Protein 7NKT (pdb70)

Foldseek 3Di:
DAAAWPVCCQPVPLDAAALLQKDKDKTFQHAYPLCVVVVDPFFPFKDFDPDDSVCQLVDFFQIKIKIKHKDFLLCLVQPDEPHDDQNCFRGAPAHNRFGWIKTKGFCLVRQADAVFRFPHKGFQDDPTGDDHPDRDPDQAFAQQDDDDCPRPADVSTHRRMGGLGRHSPDDSRSTMMMIIIMGGHHDPDDRSYHRD/DKAWAKDWADEEAAQDKIKIKIAIPDQLLQKKKWKWWADVPDDIGTAKIAFSLQPAMDGDPVCVVQWDWGDDRPRRMIMIIGGRDDQVRFTWMKMFIARDPRRDIDTPVVRTDYIYPTGGHGHDD

Solvent-accessible surface area: 15303 Å² total; per-residue (Å²): 129,134,103,144,2,49,15,44,113,10,16,122,34,129,218,13,26,16,0,35,22,10,75,56,79,159,4,61,94,4,31,0,50,1,46,99,14,5,64,21,64,64,15,4,16,2,34,21,56,77,33,17,8,88,121,1,39,119,54,49,11,14,29,0,52,0,0,10,0,0,0,50,7,45,11,14,101,29,3,16,30,54,64,112,25,90,0,2,31,43,1,2,42,3,33,114,132,12,54,0,0,1,0,0,35,56,5,18,145,123,4,14,127,143,56,13,14,125,99,8,45,37,5,43,54,42,191,62,85,7,136,61,55,56,118,24,91,47,68,138,36,52,84,49,28,111,92,90,13,135,62,102,108,44,178,38,9,72,89,3,14,84,34,9,34,2,67,49,128,36,52,49,13,128,17,0,4,7,0,0,0,0,3,8,48,129,111,201,52,110,43,30,0,39,10,117,176,20,128,6,77,8,66,37,28,30,83,36,132,71,61,22,58,22,115,0,27,0,87,6,85,29,72,2,64,83,15,2,0,0,0,4,17,61,10,131,91,127,159,125,70,10,0,0,0,5,0,6,18,25,98,100,57,60,52,16,123,54,0,128,87,21,3,77,8,42,32,52,92,78,139,26,16,0,31,0,46,0,62,52,2,89,72,83,0,49,7,73,0,53,0,0,0,0,25,2,2,68,52,29,30,9,66,40,23,40,20,4,38,63,88,7,114,12,5,77,3,63,7,50,136

Sequence (321 aa):
ITNLCPFGEVFNATRFASVYAWNRKRISNCVADYSVLYNSASFSTFKCYGVSPTKLNDLCFTNVYADSFVIRGDEVRQIAPGQTGKIADYNYKLPDDFTGCVIAWNSNNLDSKVGGNYNNYLYRLFRKSNLKPFERRDISTEIYQAGSTPCNGVEGFNCYFPLQSYGFQPTNGVGYQPYRVVVLSFELLHAPATVCGPQVQLVESGGGSVQPGGSLRLSCLGSGSLDYYAIGWFRQAPGKEREGVSCIASSGDRTIYADSVKGRFTISRDYGKNTVYLQMNSLKPEDTAMYYCAALQGSYYYTGFVANEYDYWGQGAPVTVSS

Structure (mmCIF, N/CA/C/O backbone):
data_7NKT
#
_entry.id   7NKT
#
_cell.length_a   128.093
_cell.length_b   128.093
_cell.length_c   77.676
_cell.angle_alpha   90.000
_cell.angle_beta   90.000
_cell.angle_gamma   90.000
#
_symmetry.space_group_name_H-M   'I 41'
#
loop_
_entity.id
_entity.type
_entity.pdbx_description
1 polymer 'Spike protein S1'
2 polymer 'neutralizing nanobody NM1226'
3 non-polymer 2-acetamido-2-deoxy-beta-D-glucopyranose
4 non-polymer 'PHOSPHATE ION'
5 non-polymer DI(HYDROXYETHYL)ETHER
6 water water
#
loop_
_atom_site.group_PDB
_atom_site.id
_atom_site.type_symbol
_atom_site.label_atom_id
_atom_site.label_alt_id
_atom_site.label_comp_id
_atom_site.label_asym_id
_atom_site.label_entity_id
_atom_site.label_seq_id
_atom_site.pdbx_PDB_ins_code
_atom_site.Cartn_x
_atom_site.Cartn_y
_atom_site.Cartn_z
_atom_site.occupancy
_atom_site.B_iso_or_equiv
_atom_site.auth_seq_id
_atom_site.auth_comp_id
_atom_site.auth_asym_id
_atom_site.auth_atom_id
_atom_site.pdbx_PDB_model_num
ATOM 1 N N . ILE A 1 14 ? 26.031 -10.105 45.767 1.000 153.733 332 ILE AAA N 1
ATOM 2 C CA . ILE A 1 14 ? 26.038 -10.016 44.272 1.000 146.661 332 ILE AAA CA 1
ATOM 3 C C . ILE A 1 14 ? 25.128 -8.848 43.844 1.000 138.805 332 ILE AAA C 1
ATOM 4 O O . ILE A 1 14 ? 23.901 -8.939 44.069 1.000 123.387 332 ILE AAA O 1
ATOM 9 N N . THR A 1 15 ? 25.717 -7.773 43.296 1.000 136.320 333 THR AAA N 1
ATOM 10 C CA . THR A 1 15 ? 25.009 -6.570 42.759 1.000 136.883 333 THR AAA CA 1
ATOM 11 C C . THR A 1 15 ? 25.346 -6.394 41.262 1.000 129.598 333 THR AAA C 1
ATOM 12 O O . THR A 1 15 ? 25.128 -5.274 40.717 1.000 109.246 333 THR AAA O 1
ATOM 16 N N . ASN A 1 16 ? 25.838 -7.463 40.618 1.000 119.431 334 ASN AAA N 1
ATOM 17 C CA . ASN A 1 16 ? 26.105 -7.543 39.154 1.000 120.944 334 ASN AAA CA 1
ATOM 18 C C . ASN A 1 16 ? 24.781 -7.776 38.405 1.000 112.149 334 ASN AAA C 1
ATOM 19 O O . ASN A 1 16 ? 24.261 -8.916 38.485 1.000 98.816 334 ASN AAA O 1
ATOM 24 N N . LEU A 1 17 ? 24.266 -6.753 37.702 1.000 106.063 335 LEU AAA N 1
ATOM 25 C CA . LEU A 1 17 ? 23.001 -6.820 36.907 1.000 107.827 335 LEU AAA CA 1
ATOM 26 C C . LEU A 1 17 ? 23.228 -7.599 35.596 1.000 101.342 335 LEU AAA C 1
ATOM 27 O O . LEU A 1 17 ? 23.955 -7.079 34.714 1.000 107.717 335 LEU AAA O 1
ATOM 32 N N . CYS A 1 18 ? 22.603 -8.781 35.460 1.000 118.006 336 CYS AAA N 1
ATOM 33 C CA . CYS A 1 18 ? 22.847 -9.775 34.369 1.000 109.954 336 CYS AAA CA 1
ATOM 34 C C . CYS A 1 18 ? 22.908 -9.076 33.013 1.000 92.831 336 CYS AAA C 1
ATOM 37 N N . PRO A 1 19 ? 23.966 -9.408 32.239 1.000 95.874 337 PRO AAA N 1
ATOM 38 C CA . PRO A 1 19 ? 24.248 -8.768 30.952 1.000 92.465 337 PRO AAA CA 1
ATOM 39 C C . PRO A 1 19 ? 23.382 -9.395 29.851 1.000 83.541 337 PRO AAA C 1
ATOM 40 O O . PRO A 1 19 ? 23.904 -10.052 28.945 1.000 80.386 337 PRO AAA O 1
ATOM 44 N N . PHE A 1 20 ? 22.068 -9.217 29.985 1.000 79.587 338 PHE AAA N 1
ATOM 45 C CA . PHE A 1 20 ? 21.055 -9.684 29.011 1.000 73.762 338 PHE AAA CA 1
ATOM 46 C C . PHE A 1 20 ? 21.090 -8.761 27.796 1.000 68.905 338 PHE AAA C 1
ATOM 47 O O . PHE A 1 20 ? 20.722 -9.236 26.724 1.000 63.910 338 PHE AAA O 1
ATOM 55 N N . GLY A 1 21 ? 21.518 -7.507 27.971 1.000 70.410 339 GLY AAA N 1
ATOM 56 C CA . GLY A 1 21 ? 21.760 -6.555 26.870 1.000 71.085 339 GLY AAA CA 1
ATOM 57 C C . GLY A 1 21 ? 22.681 -7.160 25.829 1.000 68.725 339 GLY AAA C 1
ATOM 58 O O . GLY A 1 21 ? 22.359 -7.079 24.625 1.000 65.727 339 GLY AAA O 1
ATOM 59 N N . GLU A 1 22 ? 23.764 -7.793 26.283 1.000 69.676 340 GLU AAA N 1
ATOM 60 C CA . GLU A 1 22 ? 24.810 -8.401 25.416 1.000 70.288 340 GLU AAA CA 1
ATOM 61 C C . GLU A 1 22 ? 24.196 -9.515 24.585 1.000 59.571 340 GLU AAA C 1
ATOM 62 O O . GLU A 1 22 ? 24.603 -9.682 23.441 1.000 62.046 340 GLU AAA O 1
ATOM 68 N N . VAL A 1 23 ? 23.272 -10.268 25.162 1.000 56.285 341 VAL AAA N 1
ATOM 69 C CA . VAL A 1 23 ? 22.649 -11.417 24.452 1.000 55.473 341 VAL AAA CA 1
ATOM 70 C C . VAL A 1 23 ? 21.620 -10.863 23.466 1.000 52.670 341 VAL AAA C 1
ATOM 71 O O . VAL A 1 23 ? 21.754 -11.159 22.265 1.000 50.295 341 VAL AAA O 1
ATOM 75 N N . PHE A 1 24 ? 20.673 -10.058 23.951 1.000 52.163 342 PHE AAA N 1
ATOM 76 C CA . PHE A 1 24 ? 19.478 -9.608 23.185 1.000 55.564 342 PHE AAA CA 1
ATOM 77 C C . PHE A 1 24 ? 19.823 -8.545 22.126 1.000 53.102 342 PHE AAA C 1
ATOM 78 O O . PHE A 1 24 ? 19.164 -8.533 21.098 1.000 52.959 342 PHE AAA O 1
ATOM 86 N N . ASN A 1 25 ? 20.803 -7.686 22.380 1.000 59.416 343 ASN AAA N 1
ATOM 87 C CA . ASN A 1 25 ? 21.125 -6.492 21.549 1.000 62.971 343 ASN AAA CA 1
ATOM 88 C C . ASN A 1 25 ? 22.506 -6.655 20.907 1.000 59.611 343 ASN AAA C 1
ATOM 89 O O . ASN A 1 25 ? 23.076 -5.650 20.485 1.000 64.418 343 ASN AAA O 1
ATOM 94 N N . ALA A 1 26 ? 23.033 -7.878 20.836 1.000 56.613 344 ALA AAA N 1
ATOM 95 C CA . ALA A 1 26 ? 24.247 -8.191 20.054 1.000 55.244 344 ALA AAA CA 1
ATOM 96 C C . ALA A 1 26 ? 23.995 -7.733 18.614 1.000 54.799 344 ALA AAA C 1
ATOM 97 O O . ALA A 1 26 ? 22.913 -7.996 18.089 1.000 55.597 344 ALA AAA O 1
ATOM 99 N N . THR A 1 27 ? 24.933 -7.009 18.020 1.000 62.711 345 THR AAA N 1
ATOM 100 C CA . THR A 1 27 ? 24.848 -6.516 16.621 1.000 66.212 345 THR AAA CA 1
ATOM 101 C C . THR A 1 27 ? 24.826 -7.737 15.699 1.000 61.764 345 THR AAA C 1
ATOM 102 O O . THR A 1 27 ? 23.954 -7.768 14.828 1.000 59.930 345 THR AAA O 1
ATOM 106 N N . ARG A 1 28 ? 25.681 -8.733 15.981 1.000 64.704 346 ARG AAA N 1
ATOM 107 C CA . ARG A 1 28 ? 25.812 -10.031 15.246 1.000 62.182 346 ARG AAA CA 1
ATOM 108 C C . ARG A 1 28 ? 25.138 -11.163 16.022 1.000 55.265 346 ARG AAA C 1
ATOM 109 O O . ARG A 1 28 ? 25.421 -11.318 17.226 1.000 56.899 346 ARG AAA O 1
ATOM 117 N N . PHE A 1 29 ? 24.317 -11.955 15.338 1.000 49.715 347 PHE AAA N 1
ATOM 118 C CA . PHE A 1 29 ? 23.777 -13.248 15.829 1.000 46.939 347 PHE AAA CA 1
ATOM 119 C C . PHE A 1 29 ? 24.406 -14.390 15.033 1.000 43.769 347 PHE AAA C 1
ATOM 120 O O . PHE A 1 29 ? 24.778 -14.210 13.862 1.000 40.416 347 P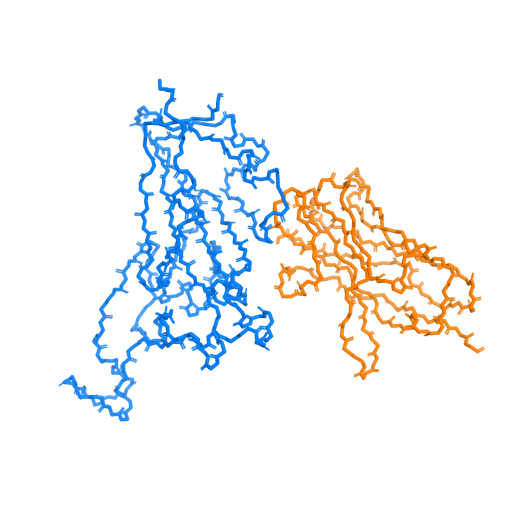HE AAA O 1
ATOM 128 N N . ALA A 1 30 ? 24.516 -15.534 15.693 1.000 42.723 348 ALA AAA N 1
ATOM 129 C CA . ALA A 1 30 ? 25.057 -16.792 15.154 1.000 44.207 348 ALA AAA CA 1
ATOM 130 C C . ALA A 1 30 ? 24.088 -17.410 14.130 1.000 47.287 348 ALA AAA C 1
ATOM 131 O O . ALA A 1 30 ? 22.869 -17.166 14.181 1.000 45.117 348 ALA AAA O 1
ATOM 133 N N . SER A 1 31 ? 24.631 -18.191 13.202 1.000 45.829 349 SER AAA N 1
ATOM 134 C CA . SER A 1 31 ? 23.855 -19.173 12.415 1.000 41.635 349 SER AAA CA 1
ATOM 135 C C . SER A 1 31 ? 23.364 -20.247 13.389 1.000 42.034 349 SER AAA C 1
ATOM 136 O O . SER A 1 31 ? 24.105 -20.593 14.355 1.000 40.951 349 SER AAA O 1
ATOM 139 N N . VAL A 1 32 ? 22.187 -20.782 13.112 1.000 38.863 350 VAL AAA N 1
ATOM 140 C CA . VAL A 1 32 ? 21.510 -21.773 13.982 1.000 41.461 350 VAL AAA CA 1
ATOM 141 C C . VAL A 1 32 ? 22.364 -23.037 14.082 1.000 42.482 350 VAL AAA C 1
ATOM 142 O O . VAL A 1 32 ? 22.464 -23.546 15.196 1.000 42.290 350 VAL AAA O 1
ATOM 146 N N . TYR A 1 33 ? 22.982 -23.507 12.994 1.000 40.574 351 TYR AAA N 1
ATOM 147 C CA . TYR A 1 33 ? 23.839 -24.726 13.024 1.000 41.390 351 TYR AAA CA 1
ATOM 148 C C . TYR A 1 33 ? 24.997 -24.492 14.002 1.000 42.458 351 TYR AAA C 1
ATOM 149 O O . TYR A 1 33 ? 25.533 -25.484 14.596 1.000 40.717 351 TYR AAA O 1
ATOM 158 N N . ALA A 1 34 ? 25.400 -23.226 14.150 1.000 39.600 352 ALA AAA N 1
ATOM 159 C CA . ALA A 1 34 ? 26.600 -22.833 14.927 1.000 44.309 352 ALA AAA CA 1
ATOM 160 C C . ALA A 1 34 ? 26.130 -22.026 16.131 1.000 41.680 352 ALA AAA C 1
ATOM 161 O O . ALA A 1 34 ? 26.779 -21.020 16.490 1.000 47.696 352 ALA AAA O 1
ATOM 163 N N . TRP A 1 35 ? 25.013 -22.446 16.713 1.000 41.401 353 TRP AAA N 1
ATOM 164 C CA . TRP A 1 35 ? 24.296 -21.637 17.729 1.000 43.950 353 TRP AAA CA 1
ATOM 165 C C . TRP A 1 35 ? 25.290 -21.238 18.826 1.000 44.754 353 TRP AAA C 1
ATOM 166 O O . TRP A 1 35 ? 26.192 -22.037 19.147 1.000 40.794 353 TRP AAA O 1
ATOM 177 N N . ASN A 1 36 ? 25.119 -20.034 19.363 1.000 45.501 354 ASN AAA N 1
ATOM 178 C CA . ASN A 1 36 ? 26.006 -19.433 20.384 1.000 47.291 354 ASN AAA CA 1
ATOM 179 C C . ASN A 1 36 ? 25.445 -19.753 21.776 1.000 47.543 354 ASN AAA C 1
ATOM 180 O O . ASN A 1 36 ? 24.227 -19.590 21.980 1.000 47.175 354 ASN AAA O 1
ATOM 185 N N . ARG A 1 37 ? 26.298 -20.182 22.710 1.000 52.960 355 ARG AAA N 1
ATOM 186 C CA . ARG A 1 37 ? 25.915 -20.348 24.136 1.000 47.433 355 ARG AAA CA 1
ATOM 187 C C . ARG A 1 37 ? 26.720 -19.376 24.987 1.000 51.871 355 ARG AAA C 1
ATOM 188 O O . ARG A 1 37 ? 27.955 -19.433 24.942 1.000 52.326 355 ARG AAA O 1
ATOM 196 N N . LYS A 1 38 ? 26.013 -18.583 25.791 1.000 52.752 356 LYS AAA N 1
ATOM 197 C CA . LYS A 1 38 ? 26.572 -17.649 26.784 1.000 56.850 356 LYS AAA CA 1
ATOM 198 C C . LYS A 1 38 ? 26.192 -18.186 28.172 1.000 65.905 356 LYS AAA C 1
ATOM 199 O O . LYS A 1 38 ? 24.978 -18.373 28.439 1.000 64.077 356 LYS AAA O 1
ATOM 205 N N . ARG A 1 39 ? 27.189 -18.470 29.008 1.000 69.629 357 ARG AAA N 1
ATOM 206 C CA . ARG A 1 39 ? 26.980 -18.908 30.407 1.000 76.363 357 ARG AAA CA 1
ATOM 207 C C . ARG A 1 39 ? 26.729 -17.654 31.238 1.000 74.818 357 ARG AAA C 1
ATOM 208 O O . ARG A 1 39 ? 27.543 -16.731 31.159 1.000 76.914 357 ARG AAA O 1
ATOM 216 N N . ILE A 1 40 ? 25.586 -17.601 31.919 1.000 74.807 358 ILE AAA N 1
ATOM 217 C CA . ILE A 1 40 ? 25.253 -16.521 32.890 1.000 79.231 358 ILE AAA CA 1
ATOM 218 C C . ILE A 1 40 ? 25.392 -17.109 34.304 1.000 83.633 358 ILE AAA C 1
ATOM 219 O O . ILE A 1 40 ? 24.673 -18.076 34.657 1.000 84.534 358 ILE AAA O 1
ATOM 224 N N . SER A 1 41 ? 26.331 -16.568 35.070 1.000 85.918 359 SER AAA N 1
ATOM 225 C CA . SER A 1 41 ? 26.690 -17.033 36.428 1.000 85.806 359 SER AAA CA 1
ATOM 226 C C . SER A 1 41 ? 26.952 -15.806 37.303 1.000 87.176 359 SER AAA C 1
ATOM 227 O O . SER A 1 41 ? 27.275 -14.756 36.715 1.000 79.234 359 SER AAA O 1
ATOM 230 N N . ASN A 1 42 ? 26.789 -15.954 38.633 1.000 89.630 360 ASN AAA N 1
ATOM 231 C CA . ASN A 1 42 ? 27.207 -14.991 39.696 1.000 94.638 360 ASN AAA CA 1
ATOM 232 C C . ASN A 1 42 ? 26.675 -13.600 39.346 1.000 91.266 360 ASN AAA C 1
ATOM 233 O O . ASN A 1 42 ? 27.465 -12.652 39.106 1.000 91.909 360 ASN AAA O 1
ATOM 238 N N . CYS A 1 43 ? 25.357 -13.479 39.371 1.000 88.765 361 CYS AAA N 1
ATOM 239 C CA . CYS A 1 43 ? 24.665 -12.360 38.720 1.000 89.719 361 CYS AAA CA 1
ATOM 240 C C . CYS A 1 43 ? 23.216 -12.275 39.283 1.000 87.313 361 CYS AAA C 1
ATOM 241 O O . CYS A 1 43 ? 22.700 -13.331 39.788 1.000 87.088 361 CYS AAA O 1
ATOM 244 N N . VAL A 1 44 ? 22.628 -11.048 39.129 1.000 85.608 362 VAL AAA N 1
ATOM 245 C CA . VAL A 1 44 ? 21.174 -10.749 39.324 1.000 87.502 362 VAL AAA CA 1
ATOM 246 C C . VAL A 1 44 ? 20.503 -10.617 37.946 1.000 85.675 362 VAL AAA C 1
ATOM 247 O O . VAL A 1 44 ? 21.025 -9.841 37.125 1.000 86.733 362 VAL AAA O 1
ATOM 251 N N . ALA A 1 45 ? 19.379 -11.316 37.727 1.000 83.366 363 ALA AAA N 1
ATOM 252 C CA . ALA A 1 45 ? 18.616 -11.351 36.456 1.000 81.575 363 ALA AAA CA 1
ATOM 253 C C . ALA A 1 45 ? 17.315 -10.549 36.594 1.000 82.331 363 ALA AAA C 1
ATOM 254 O O . ALA A 1 45 ? 16.450 -10.966 37.370 1.000 83.958 363 ALA AAA O 1
ATOM 256 N N . ASP A 1 46 ? 17.191 -9.447 35.849 1.000 82.287 364 ASP AAA N 1
ATOM 257 C CA . ASP A 1 46 ? 15.917 -8.710 35.671 1.000 86.691 364 ASP AAA CA 1
ATOM 258 C C . ASP A 1 46 ? 15.204 -9.281 34.436 1.000 81.719 364 ASP AAA C 1
ATOM 259 O O . ASP A 1 46 ? 15.465 -8.780 33.324 1.000 86.707 364 ASP AAA O 1
ATOM 264 N N . TYR A 1 47 ? 14.365 -10.309 34.625 1.000 76.308 365 TYR AAA N 1
ATOM 265 C CA . TYR A 1 47 ? 13.579 -10.972 33.550 1.000 71.392 365 TYR AAA CA 1
ATOM 266 C C . TYR A 1 47 ? 12.374 -10.092 33.207 1.000 70.187 365 TYR AAA C 1
ATOM 267 O O . TYR A 1 47 ? 11.989 -10.013 32.032 1.000 66.373 365 TYR AAA O 1
ATOM 276 N N . SER A 1 48 ? 11.808 -9.447 34.225 1.000 71.576 366 SER AAA N 1
ATOM 277 C CA . SER A 1 48 ? 10.637 -8.534 34.151 1.000 74.553 366 SER AAA CA 1
ATOM 278 C C . SER A 1 48 ? 10.775 -7.518 33.004 1.000 72.615 366 SER AAA C 1
ATOM 279 O O . SER A 1 48 ? 9.756 -7.245 32.360 1.000 76.739 366 SER AAA O 1
ATOM 282 N N . VAL A 1 49 ? 11.959 -6.953 32.758 1.000 74.760 367 VAL AAA N 1
ATOM 283 C CA . VAL A 1 49 ? 12.163 -5.924 31.687 1.000 74.527 367 VAL AAA CA 1
ATOM 284 C C . VAL A 1 49 ? 12.065 -6.593 30.308 1.000 68.263 367 VAL AAA C 1
ATOM 285 O O . VAL A 1 49 ? 11.939 -5.858 29.308 1.000 71.021 367 VAL AAA O 1
ATOM 289 N N . LEU A 1 50 ? 12.201 -7.920 30.236 1.000 63.965 368 LEU AAA N 1
ATOM 290 C CA . LEU A 1 50 ? 12.065 -8.692 28.970 1.000 60.112 368 LEU AAA CA 1
ATOM 291 C C . LEU A 1 50 ? 10.584 -9.033 28.765 1.000 59.704 368 LEU AAA C 1
ATOM 292 O O . LEU A 1 50 ? 10.033 -8.743 27.665 1.000 52.232 368 LEU AAA O 1
ATOM 297 N N . TYR A 1 51 ? 9.954 -9.595 29.802 1.000 57.419 369 TYR AAA N 1
ATOM 298 C CA . TYR A 1 51 ? 8.575 -10.118 29.719 1.000 53.597 369 TYR AAA CA 1
ATOM 299 C C . TYR A 1 51 ? 7.579 -8.958 29.671 1.000 52.565 369 TYR AAA C 1
ATOM 300 O O . TYR A 1 51 ? 6.605 -9.057 28.943 1.000 51.731 369 TYR AAA O 1
ATOM 309 N N . ASN A 1 52 ? 7.810 -7.913 30.460 1.000 55.125 370 ASN AAA N 1
ATOM 310 C CA . ASN A 1 52 ? 6.906 -6.744 30.591 1.000 56.383 370 ASN AAA CA 1
ATOM 311 C C . ASN A 1 52 ? 7.276 -5.721 29.514 1.000 53.841 370 ASN AAA C 1
ATOM 312 O O . ASN A 1 52 ? 7.639 -4.591 29.836 1.000 56.807 370 ASN AAA O 1
ATOM 317 N N . SER A 1 53 ? 7.097 -6.119 28.267 1.000 51.297 371 SER AAA N 1
ATOM 318 C CA . SER A 1 53 ? 7.446 -5.341 27.063 1.000 52.927 371 SER AAA CA 1
ATOM 319 C C . SER A 1 53 ? 6.563 -5.819 25.913 1.000 53.181 371 SER AAA C 1
ATOM 320 O O . SER A 1 53 ? 5.923 -6.877 26.052 1.000 50.990 371 SER AAA O 1
ATOM 323 N N . ALA A 1 54 ? 6.632 -5.099 24.800 1.000 52.666 372 ALA AAA N 1
ATOM 324 C CA . ALA A 1 54 ? 5.898 -5.363 23.549 1.000 50.415 372 ALA AAA CA 1
ATOM 325 C C . ALA A 1 54 ? 6.893 -5.857 22.500 1.000 48.272 372 ALA AAA C 1
ATOM 326 O O . ALA A 1 54 ? 6.560 -5.784 21.329 1.000 49.397 372 ALA AAA O 1
ATOM 328 N N . SER A 1 55 ? 8.064 -6.345 22.919 1.000 48.549 373 SER AAA N 1
ATOM 329 C CA . SER A 1 55 ? 9.225 -6.631 22.032 1.000 48.998 373 SER AAA CA 1
ATOM 330 C C . SER A 1 55 ? 9.135 -8.006 21.367 1.000 48.730 373 SER AAA C 1
ATOM 331 O O . SER A 1 55 ? 9.741 -8.146 20.281 1.000 49.674 373 SER AAA O 1
ATOM 334 N N . PHE A 1 56 ? 8.513 -9.002 22.014 1.000 49.348 374 PHE AAA N 1
ATOM 335 C CA . PHE A 1 56 ? 8.751 -10.443 21.699 1.000 45.645 374 PHE AAA CA 1
ATOM 336 C C . PHE A 1 56 ? 7.440 -11.110 21.278 1.000 46.484 374 PHE AAA C 1
ATOM 337 O O . PHE A 1 56 ? 6.499 -11.134 22.072 1.000 45.534 374 PHE AAA O 1
ATOM 345 N N . SER A 1 57 ? 7.401 -11.623 20.046 1.000 45.669 375 SER AAA N 1
ATOM 346 C CA . SER A 1 57 ? 6.259 -12.358 19.448 1.000 44.370 375 SER AAA CA 1
ATOM 347 C C . SER A 1 57 ? 6.203 -13.803 19.994 1.000 46.409 375 SER AAA C 1
ATOM 348 O O . SER A 1 57 ? 5.086 -14.393 20.054 1.000 48.143 375 SER AAA O 1
ATOM 351 N N . THR A 1 58 ? 7.348 -14.362 20.397 1.000 44.116 376 THR AAA N 1
ATOM 352 C CA . THR A 1 58 ? 7.423 -15.620 21.181 1.000 43.546 376 THR AAA CA 1
ATOM 353 C C . THR A 1 58 ? 8.092 -15.345 22.527 1.000 45.387 376 THR AAA C 1
ATOM 354 O O . THR A 1 58 ? 9.209 -14.777 22.531 1.000 45.541 376 THR AAA O 1
ATOM 358 N N . PHE A 1 59 ? 7.441 -15.769 23.616 1.000 44.922 377 PHE AAA N 1
ATOM 359 C CA . PHE A 1 59 ? 7.969 -15.787 25.001 1.000 45.779 377 PHE AAA CA 1
ATOM 360 C C . PHE A 1 59 ? 7.286 -16.950 25.728 1.000 49.163 377 PHE AAA C 1
ATOM 361 O O . PHE A 1 59 ? 6.241 -16.735 26.375 1.000 48.339 377 PHE AAA O 1
ATOM 369 N N . LYS A 1 60 ? 7.838 -18.153 25.569 1.000 51.193 378 LYS AAA N 1
ATOM 370 C CA . LYS A 1 60 ? 7.272 -19.421 26.095 1.000 53.746 378 LYS AAA CA 1
ATOM 371 C C . LYS A 1 60 ? 8.241 -19.984 27.122 1.000 52.585 378 LYS AAA C 1
ATOM 372 O O . LYS A 1 60 ? 9.421 -20.228 26.771 1.000 55.688 378 LYS AAA O 1
ATOM 378 N N . CYS A 1 61 ? 7.741 -20.223 28.322 1.000 52.540 379 CYS AAA N 1
ATOM 379 C CA . CYS A 1 61 ? 8.493 -20.840 29.437 1.000 56.185 379 CYS AAA CA 1
ATOM 380 C C . CYS A 1 61 ? 7.977 -22.258 29.696 1.000 54.672 379 CYS AAA C 1
ATOM 381 O O . CYS A 1 61 ? 6.785 -22.519 29.494 1.000 54.597 379 CYS AAA O 1
ATOM 384 N N . TYR A 1 62 ? 8.875 -23.150 30.093 1.000 54.101 380 TYR AAA N 1
ATOM 385 C CA . TYR A 1 62 ? 8.577 -24.569 30.383 1.000 56.016 380 TYR AAA CA 1
ATOM 386 C C . TYR A 1 62 ? 9.108 -24.861 31.782 1.000 60.623 380 TYR AAA C 1
ATOM 387 O O . TYR A 1 62 ? 10.307 -24.585 32.052 1.000 58.077 380 TYR AAA O 1
ATOM 396 N N . GLY A 1 63 ? 8.245 -25.397 32.642 1.000 62.820 381 GLY AAA N 1
ATOM 397 C CA . GLY A 1 63 ? 8.635 -25.826 33.997 1.000 67.581 381 GLY AAA CA 1
ATOM 398 C C . GLY A 1 63 ? 8.718 -24.643 34.942 1.000 69.425 381 GLY AAA C 1
ATOM 399 O O . GLY A 1 63 ? 9.113 -24.855 36.084 1.000 76.934 381 GLY AAA O 1
ATO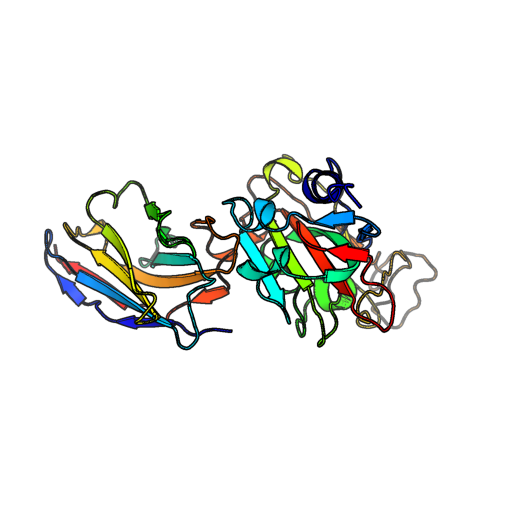M 400 N N . VAL A 1 64 ? 8.303 -23.453 34.491 1.000 70.554 382 VAL AAA N 1
ATOM 401 C CA . VAL A 1 64 ? 8.454 -22.161 35.220 1.000 70.006 382 VAL AAA CA 1
ATOM 402 C C . VAL A 1 64 ? 7.467 -21.151 34.622 1.000 70.317 382 VAL AAA C 1
ATOM 403 O O . VAL A 1 64 ? 7.063 -21.321 33.455 1.000 69.749 382 VAL AAA O 1
ATOM 407 N N . SER A 1 65 ? 7.105 -20.116 35.377 1.000 75.295 383 SER AAA N 1
ATOM 408 C CA . SER A 1 65 ? 6.105 -19.098 34.970 1.000 72.013 383 SER AAA CA 1
ATOM 409 C C . SER A 1 65 ? 6.778 -17.755 34.718 1.000 71.035 383 SER AAA C 1
ATOM 410 O O . SER A 1 65 ? 7.540 -17.287 35.554 1.000 73.045 383 SER AAA O 1
ATOM 413 N N . PRO A 1 66 ? 6.440 -17.059 33.609 1.000 66.886 384 PRO AAA N 1
ATOM 414 C CA . PRO A 1 66 ? 7.146 -15.834 33.215 1.000 68.918 384 PRO AAA CA 1
ATOM 415 C C . PRO A 1 66 ? 6.929 -14.634 34.150 1.000 71.998 384 PRO AAA C 1
ATOM 416 O O . PRO A 1 66 ? 7.816 -13.804 34.254 1.000 74.126 384 PRO AAA O 1
ATOM 420 N N . THR A 1 67 ? 5.766 -14.563 34.797 1.000 74.383 385 THR AAA N 1
ATOM 421 C CA . THR A 1 67 ? 5.430 -13.526 35.810 1.000 81.954 385 THR AAA CA 1
ATOM 422 C C . THR A 1 67 ? 6.273 -13.735 37.078 1.000 84.435 385 THR AAA C 1
ATOM 423 O O . THR A 1 67 ? 6.511 -12.742 37.783 1.000 82.854 385 THR AAA O 1
ATOM 427 N N . LYS A 1 68 ? 6.708 -14.968 37.358 1.000 85.492 386 LYS AAA N 1
ATOM 428 C CA . LYS A 1 68 ? 7.348 -15.336 38.650 1.000 91.944 386 LYS AAA CA 1
ATOM 429 C C . LYS A 1 68 ? 8.877 -15.345 38.525 1.000 84.535 386 LYS AAA C 1
ATOM 430 O O . LYS A 1 68 ? 9.536 -15.557 39.551 1.000 88.252 386 LYS AAA O 1
ATOM 436 N N . LEU A 1 69 ? 9.436 -15.084 37.344 1.000 80.659 387 LEU AAA N 1
ATOM 437 C CA . LEU A 1 69 ? 10.877 -15.333 37.058 1.000 77.148 387 LEU AAA CA 1
ATOM 438 C C . LEU A 1 69 ? 11.781 -14.534 38.002 1.000 80.069 387 LEU AAA C 1
ATOM 439 O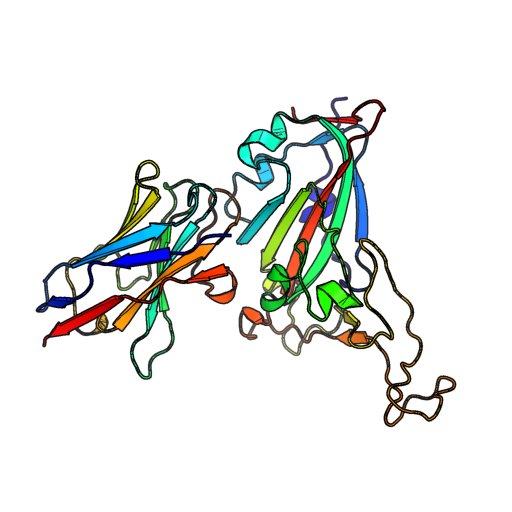 O . LEU A 1 69 ? 12.861 -15.055 38.341 1.000 82.632 387 LEU AAA O 1
ATOM 444 N N . ASN A 1 70 ? 11.351 -13.346 38.441 1.000 84.281 388 ASN AAA N 1
ATOM 445 C CA . ASN A 1 70 ? 12.135 -12.454 39.341 1.000 87.551 388 ASN AAA CA 1
ATOM 446 C C . ASN A 1 70 ? 12.066 -12.954 40.789 1.000 94.103 388 ASN AAA C 1
ATOM 447 O O . ASN A 1 70 ? 12.707 -12.327 41.654 1.000 98.244 388 ASN AAA O 1
ATOM 452 N N . ASP A 1 71 ? 11.316 -14.026 41.056 1.000 94.917 389 ASP AAA N 1
ATOM 453 C CA . ASP A 1 71 ? 11.186 -14.612 42.417 1.000 101.209 389 ASP AAA CA 1
ATOM 454 C C . ASP A 1 71 ? 12.105 -15.830 42.528 1.000 96.909 389 ASP AAA C 1
ATOM 455 O O . ASP A 1 71 ? 12.105 -16.458 43.583 1.000 100.952 389 ASP AAA O 1
ATOM 460 N N . LEU A 1 72 ? 12.838 -16.163 41.467 1.000 92.886 390 LEU AAA N 1
ATOM 461 C CA . LEU A 1 72 ? 13.474 -17.497 41.331 1.000 92.508 390 LEU AAA CA 1
ATOM 462 C C . LEU A 1 72 ? 15.001 -17.388 41.352 1.000 92.193 390 LEU AAA C 1
ATOM 463 O O . LEU A 1 72 ? 15.579 -16.323 40.964 1.000 87.791 390 LEU AAA O 1
ATOM 468 N N . CYS A 1 73 ? 15.606 -18.478 41.839 1.000 95.010 391 CYS AAA N 1
ATOM 469 C CA . CYS A 1 73 ? 17.058 -18.631 42.029 1.000 99.858 391 CYS AAA CA 1
ATOM 470 C C . CYS A 1 73 ? 17.495 -19.893 41.293 1.000 95.586 391 CYS AAA C 1
ATOM 471 O O . CYS A 1 73 ? 16.787 -20.916 41.396 1.000 92.799 391 CYS AAA O 1
ATOM 474 N N . PHE A 1 74 ? 18.585 -19.795 40.532 1.000 95.590 392 PHE AAA N 1
ATOM 475 C CA . PHE A 1 74 ? 19.122 -20.898 39.698 1.000 90.548 392 PHE AAA CA 1
ATOM 476 C C . PHE A 1 74 ? 20.614 -21.048 39.966 1.000 90.308 392 PHE AAA C 1
ATOM 477 O O . PHE A 1 74 ? 21.288 -20.041 40.326 1.000 85.294 392 PHE AAA O 1
ATOM 485 N N . THR A 1 75 ? 21.071 -22.298 39.838 1.000 92.609 393 THR AAA N 1
ATOM 486 C CA . THR A 1 75 ? 22.499 -22.695 39.909 1.000 93.839 393 THR AAA CA 1
ATOM 487 C C . THR A 1 75 ? 23.236 -21.902 38.828 1.000 89.638 393 THR AAA C 1
ATOM 488 O O . THR A 1 75 ? 24.231 -21.244 39.167 1.000 91.177 393 THR AAA O 1
ATOM 492 N N . ASN A 1 76 ? 22.728 -21.945 37.592 1.000 83.296 394 ASN AAA N 1
ATOM 493 C CA . ASN A 1 76 ? 23.326 -21.235 36.430 1.000 84.310 394 ASN AAA CA 1
ATOM 494 C C . ASN A 1 76 ? 22.237 -21.004 35.364 1.000 79.918 394 ASN AAA C 1
ATOM 495 O O . ASN A 1 76 ? 21.132 -21.577 35.488 1.000 78.045 394 ASN AAA O 1
ATOM 500 N N . VAL A 1 77 ? 22.509 -20.111 34.414 1.000 76.899 395 VAL AAA N 1
ATOM 501 C CA . VAL A 1 77 ? 21.627 -19.812 33.249 1.000 75.319 395 VAL AAA CA 1
ATOM 502 C C . VAL A 1 77 ? 22.464 -19.825 31.974 1.000 73.824 395 VAL AAA C 1
ATOM 503 O O . VAL A 1 77 ? 23.349 -18.953 31.869 1.000 72.201 395 VAL AAA O 1
ATOM 507 N N . TYR A 1 78 ? 22.189 -20.765 31.062 1.000 73.078 396 TYR AAA N 1
ATOM 508 C CA . TYR A 1 78 ? 22.696 -20.752 29.665 1.000 68.639 396 TYR AAA CA 1
ATOM 509 C C . TYR A 1 78 ? 21.749 -19.905 28.806 1.000 62.997 396 TYR AAA C 1
ATOM 510 O O . TYR A 1 78 ? 20.521 -20.113 28.875 1.000 59.991 396 TYR AAA O 1
ATOM 519 N N . ALA A 1 79 ? 22.303 -18.998 27.997 1.000 51.096 397 ALA AAA N 1
ATOM 520 C CA . ALA A 1 79 ? 21.564 -18.209 26.984 1.000 48.092 397 ALA AAA CA 1
ATOM 521 C C . ALA A 1 79 ? 22.062 -18.579 25.581 1.000 46.864 397 ALA AAA C 1
ATOM 522 O O . ALA A 1 79 ? 23.125 -18.110 25.180 1.000 48.739 397 ALA AAA O 1
ATOM 524 N N . ASP A 1 80 ? 21.290 -19.389 24.864 1.000 43.865 398 ASP AAA N 1
ATOM 525 C CA . ASP A 1 80 ? 21.599 -19.823 23.485 1.000 43.578 398 ASP AAA CA 1
ATOM 526 C C . ASP A 1 80 ? 20.932 -18.828 22.531 1.000 43.831 398 ASP AAA C 1
ATOM 527 O O . ASP A 1 80 ? 19.813 -18.388 22.821 1.000 43.429 398 ASP AAA O 1
ATOM 532 N N . SER A 1 81 ? 21.586 -18.457 21.436 1.000 42.059 399 SER AAA N 1
ATOM 533 C CA . SER A 1 81 ? 21.007 -17.468 20.498 1.000 44.644 399 SER AAA CA 1
ATOM 534 C C . SER A 1 81 ? 21.442 -17.748 19.063 1.000 41.764 399 SER AAA C 1
ATOM 535 O O . SER A 1 81 ? 22.538 -18.290 18.842 1.000 45.706 399 SER AAA O 1
ATOM 538 N N . PHE A 1 82 ? 20.568 -17.390 18.131 1.000 40.742 400 PHE AAA N 1
ATOM 539 C CA . PHE A 1 82 ? 20.687 -17.733 16.695 1.000 41.724 400 PHE AAA CA 1
ATOM 540 C C . PHE A 1 82 ? 19.543 -17.086 15.925 1.000 40.729 400 PHE AAA C 1
ATOM 541 O O . PHE A 1 82 ? 18.578 -16.562 16.530 1.000 42.754 400 PHE AAA O 1
ATOM 549 N N . VAL A 1 83 ? 19.632 -17.184 14.602 1.000 43.044 401 VAL AAA N 1
ATOM 550 C CA . VAL A 1 83 ? 18.587 -16.682 13.674 1.000 37.034 401 VAL AAA CA 1
ATOM 551 C C . VAL A 1 83 ? 17.998 -17.878 12.925 1.000 36.525 401 VAL AAA C 1
ATOM 552 O O . VAL A 1 83 ? 18.753 -18.751 12.477 1.000 37.788 401 VAL AAA O 1
ATOM 556 N N . ILE A 1 84 ? 16.678 -17.883 12.764 1.000 39.542 402 ILE AAA N 1
ATOM 557 C CA . ILE A 1 84 ? 15.941 -18.818 11.875 1.000 37.274 402 ILE AAA CA 1
ATOM 558 C C . ILE A 1 84 ? 14.812 -18.056 11.174 1.000 39.264 402 ILE AAA C 1
ATOM 559 O O . ILE A 1 84 ? 14.667 -16.840 11.400 1.000 37.294 402 ILE AAA O 1
ATOM 564 N N . ARG A 1 85 ? 14.079 -18.744 10.308 1.000 43.363 403 ARG AAA N 1
ATOM 565 C CA . ARG A 1 85 ? 12.856 -18.245 9.626 1.000 47.553 403 ARG AAA CA 1
ATOM 566 C C . ARG A 1 85 ? 11.726 -18.150 10.660 1.000 44.641 403 ARG AAA C 1
ATOM 567 O O . ARG A 1 85 ? 11.671 -19.028 11.531 1.000 46.094 403 ARG AAA O 1
ATOM 575 N N . GLY A 1 86 ? 10.820 -17.186 10.510 1.000 49.027 404 GLY AAA N 1
ATOM 576 C CA . GLY A 1 86 ? 9.547 -17.101 11.260 1.000 52.792 404 GLY AAA CA 1
ATOM 577 C C . GLY A 1 86 ? 8.850 -18.452 11.422 1.000 49.535 404 GLY AAA C 1
ATOM 578 O O . GLY A 1 86 ? 8.475 -18.765 12.559 1.000 49.506 404 GLY AAA O 1
ATOM 579 N N . ASP A 1 87 ? 8.683 -19.213 10.330 1.000 51.077 405 ASP AAA N 1
ATOM 580 C CA . ASP A 1 87 ? 7.975 -20.525 10.261 1.000 54.052 405 ASP AAA CA 1
ATOM 581 C C . ASP A 1 87 ? 8.643 -21.582 11.153 1.000 48.302 405 ASP AAA C 1
ATOM 582 O O . ASP A 1 87 ? 8.020 -22.613 11.387 1.000 46.722 405 ASP AAA O 1
ATOM 587 N N . GLU A 1 88 ? 9.898 -21.379 11.545 1.000 47.033 406 GLU AAA N 1
ATOM 588 C CA . GLU A 1 88 ? 10.721 -22.395 12.243 1.000 44.577 406 GLU AAA CA 1
ATOM 589 C C . GLU A 1 88 ? 10.712 -22.140 13.743 1.000 40.603 406 GLU AAA C 1
ATOM 590 O O . GLU A 1 88 ? 11.155 -23.031 14.486 1.000 42.637 406 GLU AAA O 1
ATOM 596 N N . VAL A 1 89 ? 10.218 -20.990 14.194 1.000 42.073 407 VAL AAA N 1
ATOM 597 C CA . VAL A 1 89 ? 10.289 -20.628 15.641 1.000 42.759 407 VAL AAA CA 1
ATOM 598 C C . VAL A 1 89 ? 9.565 -21.706 16.465 1.000 41.320 407 VAL AAA C 1
ATOM 599 O O . VAL A 1 89 ? 10.070 -22.062 17.542 1.000 42.034 407 VAL AAA O 1
ATOM 603 N N . ARG A 1 90 ? 8.453 -22.226 15.960 1.000 43.460 408 ARG AAA N 1
ATOM 604 C CA . ARG A 1 90 ? 7.650 -23.285 16.618 1.000 51.221 408 ARG AAA CA 1
ATOM 605 C C . ARG A 1 90 ? 8.476 -24.569 16.810 1.000 50.053 408 ARG AAA C 1
ATOM 606 O O . ARG A 1 90 ? 8.131 -25.336 17.710 1.000 52.574 408 ARG AAA O 1
ATOM 614 N N . GLN A 1 91 ? 9.562 -24.776 16.064 1.000 47.623 409 GLN AAA N 1
ATOM 615 C CA . GLN A 1 91 ? 10.434 -25.968 16.219 1.000 45.373 409 GLN AAA CA 1
ATOM 616 C C . GLN A 1 91 ? 11.327 -25.803 17.458 1.000 45.699 409 GLN AAA C 1
ATOM 617 O O . GLN A 1 91 ? 11.965 -26.828 17.861 1.000 39.601 409 GLN AAA O 1
ATOM 623 N N . ILE A 1 92 ? 11.433 -24.587 18.013 1.000 41.056 410 ILE AAA N 1
ATOM 624 C CA . ILE A 1 92 ? 12.296 -24.338 19.203 1.000 42.533 410 ILE AAA CA 1
ATOM 625 C C . ILE A 1 92 ? 11.423 -24.562 20.445 1.000 44.859 410 ILE AAA C 1
ATOM 626 O O . ILE A 1 92 ? 10.986 -23.593 21.096 1.000 44.379 410 ILE AAA O 1
ATOM 631 N N . ALA A 1 93 ? 11.149 -25.834 20.716 1.000 42.476 411 ALA AAA N 1
ATOM 632 C CA . ALA A 1 93 ? 10.269 -26.307 21.799 1.000 47.584 411 ALA AAA CA 1
ATOM 633 C C . ALA A 1 93 ? 10.542 -27.792 21.996 1.000 48.970 411 ALA AAA C 1
ATOM 634 O O . ALA A 1 93 ? 10.971 -28.476 21.068 1.000 47.234 411 ALA AAA O 1
ATOM 636 N N . PRO A 1 94 ? 10.346 -28.314 23.225 1.000 49.268 412 PRO AAA N 1
ATOM 637 C CA . PRO A 1 94 ? 10.449 -29.741 23.474 1.000 47.196 412 PRO AAA CA 1
ATOM 638 C C . PRO A 1 94 ? 9.530 -30.502 22.517 1.000 49.935 412 PRO AAA C 1
ATOM 639 O O . PRO A 1 94 ? 8.433 -30.050 22.336 1.000 52.433 412 PRO AAA O 1
ATOM 643 N N . GLY A 1 95 ? 9.997 -31.623 21.958 1.000 50.724 413 GLY AAA N 1
ATOM 644 C CA . GLY A 1 95 ? 9.148 -32.618 21.278 1.000 50.170 413 GLY AAA CA 1
ATOM 645 C C . GLY A 1 95 ? 8.857 -32.254 19.834 1.000 51.614 413 GLY AAA C 1
ATOM 646 O O . GLY A 1 95 ? 8.027 -32.931 19.247 1.000 54.775 413 GLY AAA O 1
ATOM 647 N N . GLN A 1 96 ? 9.535 -31.245 19.274 1.000 51.230 414 GLN AAA N 1
ATOM 648 C CA . GLN A 1 96 ? 9.297 -30.766 17.890 1.000 53.355 414 GLN AAA CA 1
ATOM 649 C C . GLN A 1 96 ? 10.208 -31.525 16.934 1.000 52.029 414 GLN AAA C 1
ATOM 650 O O . GLN A 1 96 ? 11.290 -31.923 17.361 1.000 56.520 414 GLN AAA O 1
ATOM 656 N N . THR A 1 97 ? 9.706 -31.787 15.731 1.000 57.917 415 THR AAA N 1
ATOM 657 C CA . THR A 1 97 ? 10.450 -32.325 14.562 1.000 60.856 415 THR AAA CA 1
ATOM 658 C C . THR A 1 97 ? 10.502 -31.257 13.457 1.000 61.324 415 THR AAA C 1
ATOM 659 O O . THR A 1 97 ? 9.720 -30.273 13.517 1.000 56.001 415 THR AAA O 1
ATOM 663 N N . GLY A 1 98 ? 11.401 -31.447 12.490 1.000 56.147 416 GLY AAA N 1
ATOM 664 C CA . GLY A 1 98 ? 11.704 -30.476 11.421 1.000 53.117 416 GLY AAA CA 1
ATOM 665 C C . GLY A 1 98 ? 13.201 -30.265 11.299 1.000 51.469 416 GLY AAA C 1
ATOM 666 O O . GLY A 1 98 ? 13.923 -30.666 12.224 1.000 54.195 416 GLY AAA O 1
ATOM 667 N N . LYS A 1 99 ? 13.650 -29.660 10.200 1.000 46.962 417 LYS AAA N 1
ATOM 668 C CA . LYS A 1 99 ? 15.088 -29.522 9.857 1.000 50.533 417 LYS AAA CA 1
ATOM 669 C C . LYS A 1 99 ? 15.829 -28.884 11.033 1.000 43.309 417 LYS AAA C 1
ATOM 670 O O . LYS A 1 99 ? 17.003 -29.218 11.227 1.000 43.139 417 LYS AAA O 1
ATOM 676 N N . ILE A 1 100 ? 15.205 -27.919 11.708 1.000 39.989 418 ILE AAA N 1
ATOM 677 C CA . ILE A 1 100 ? 15.881 -27.119 12.763 1.000 39.700 418 ILE AAA CA 1
ATOM 678 C C . ILE A 1 100 ? 16.020 -27.974 14.027 1.000 40.326 418 ILE AAA C 1
ATOM 679 O O . ILE A 1 100 ? 17.179 -28.137 14.505 1.000 39.970 418 ILE AAA O 1
ATOM 684 N N . ALA A 1 101 ? 14.921 -28.559 14.501 1.000 40.576 419 ALA AAA N 1
ATOM 685 C CA . ALA A 1 101 ? 14.907 -29.401 15.717 1.000 44.645 419 ALA AAA CA 1
ATOM 686 C C . ALA A 1 101 ? 15.784 -30.640 15.498 1.000 47.608 419 ALA AAA C 1
ATOM 687 O O . ALA A 1 101 ? 16.533 -31.008 16.429 1.000 47.969 419 ALA AAA O 1
ATOM 689 N N . ASP A 1 102 ? 15.717 -31.239 14.309 1.000 44.924 420 ASP AAA N 1
ATOM 690 C CA . ASP A 1 102 ? 16.409 -32.510 13.991 1.000 43.471 420 ASP AAA CA 1
ATOM 691 C C . ASP A 1 102 ? 17.898 -32.282 13.722 1.000 44.459 420 ASP AAA C 1
ATOM 692 O O . ASP A 1 102 ? 18.703 -33.088 14.225 1.000 43.579 420 ASP AAA O 1
ATOM 697 N N . TYR A 1 103 ? 18.265 -31.268 12.928 1.000 42.461 421 TYR AAA N 1
ATOM 698 C CA . TYR A 1 103 ? 19.642 -31.130 12.392 1.000 40.908 421 TYR AAA CA 1
ATOM 699 C C . TYR A 1 103 ? 20.384 -29.906 12.937 1.000 38.165 421 TYR AAA C 1
ATOM 700 O O . TYR A 1 103 ? 21.617 -29.812 12.684 1.000 40.415 421 TYR AAA O 1
ATOM 709 N N . ASN A 1 104 ? 19.715 -28.977 13.613 1.000 37.788 422 ASN AAA N 1
ATOM 710 C CA . ASN A 1 104 ? 20.367 -27.690 13.975 1.000 37.816 422 ASN AAA CA 1
ATOM 711 C C . ASN A 1 104 ? 20.402 -27.428 15.484 1.000 38.611 422 ASN AAA C 1
ATOM 712 O O . ASN A 1 104 ? 21.481 -27.064 15.966 1.000 37.341 422 ASN AAA O 1
ATOM 717 N N . TYR A 1 105 ? 19.261 -27.456 16.168 1.000 39.898 423 TYR AAA N 1
ATOM 718 C CA . TYR A 1 105 ? 19.163 -27.069 17.605 1.000 40.179 423 TYR AAA CA 1
ATOM 719 C C . TYR A 1 105 ? 17.988 -27.823 18.212 1.000 37.924 423 TYR AAA C 1
ATOM 720 O O . TYR A 1 105 ? 16.866 -27.703 17.716 1.000 41.602 423 TYR AAA O 1
ATOM 729 N N . LYS A 1 106 ? 18.281 -28.635 19.213 1.000 39.558 424 LYS AAA N 1
ATOM 730 C CA . LYS A 1 106 ? 17.341 -29.614 19.796 1.000 40.480 424 LYS AAA CA 1
ATOM 731 C C . LYS A 1 106 ? 17.236 -29.335 21.297 1.000 43.266 424 LYS AAA C 1
ATOM 732 O O . LYS A 1 106 ? 18.281 -29.417 21.991 1.000 40.877 424 LYS AAA O 1
ATOM 738 N N . LEU A 1 107 ? 16.027 -29.020 21.773 1.000 44.748 425 LEU AAA N 1
ATOM 739 C CA . LEU A 1 107 ? 15.734 -28.888 23.219 1.000 43.976 425 LEU AAA CA 1
ATOM 740 C C . LEU A 1 107 ? 15.383 -30.267 23.734 1.000 47.799 425 LEU AAA C 1
ATOM 741 O O . LEU A 1 107 ? 14.802 -31.058 22.998 1.000 49.880 425 LEU AAA O 1
ATOM 746 N N . PRO A 1 108 ? 15.713 -30.584 25.005 1.000 48.494 426 PRO AAA N 1
ATOM 747 C CA . PRO A 1 108 ? 15.369 -31.880 25.578 1.000 52.491 426 PRO AAA CA 1
ATOM 748 C C . PRO A 1 108 ? 13.886 -31.869 25.963 1.000 52.743 426 PRO AAA C 1
ATOM 749 O O . PRO A 1 108 ? 13.393 -30.798 26.217 1.000 54.012 426 PRO AAA O 1
ATOM 753 N N . ASP A 1 109 ? 13.237 -33.035 26.038 1.000 55.778 427 ASP AAA N 1
ATOM 754 C CA . ASP A 1 109 ? 11.822 -33.157 26.484 1.000 56.712 427 ASP AAA CA 1
ATOM 755 C C . ASP A 1 109 ? 11.654 -32.468 27.848 1.000 58.012 427 ASP AAA C 1
ATOM 756 O O . ASP A 1 109 ? 10.576 -31.888 28.091 1.000 56.779 427 ASP AAA O 1
ATOM 761 N N . ASP A 1 110 ? 12.674 -32.526 28.710 1.000 63.558 428 ASP AAA N 1
ATOM 762 C CA . ASP A 1 110 ? 12.585 -32.103 30.139 1.000 68.285 428 ASP AAA CA 1
ATOM 763 C C . ASP A 1 110 ? 13.003 -30.628 30.256 1.000 59.936 428 ASP AAA C 1
ATOM 764 O O . ASP A 1 110 ? 13.120 -30.117 31.373 1.000 56.543 428 ASP AAA O 1
ATOM 769 N N . PHE A 1 111 ? 13.169 -29.937 29.134 1.000 56.335 429 PHE AAA N 1
ATOM 770 C CA . PHE A 1 111 ? 13.540 -28.499 29.112 1.000 52.500 429 PHE AAA CA 1
ATOM 771 C C . PHE A 1 111 ? 12.806 -27.722 30.209 1.000 53.960 429 PHE AAA C 1
ATOM 772 O O . PHE A 1 111 ? 11.555 -27.805 30.316 1.000 53.600 429 PHE AAA O 1
ATOM 780 N N . THR A 1 112 ? 13.596 -26.997 31.000 1.000 56.128 430 THR AAA N 1
ATOM 781 C CA . THR A 1 112 ? 13.181 -25.937 31.950 1.000 56.864 430 THR AAA CA 1
ATOM 782 C C . THR A 1 112 ? 13.872 -24.648 31.500 1.000 59.258 430 THR AAA C 1
ATOM 783 O O . THR A 1 112 ? 15.124 -24.619 31.502 1.000 60.369 430 THR AAA O 1
ATOM 787 N N . GLY A 1 113 ? 13.092 -23.648 31.081 1.000 56.882 431 GLY AAA N 1
ATOM 788 C CA . GLY A 1 113 ? 13.624 -22.391 30.532 1.000 53.229 431 GLY AAA CA 1
ATOM 789 C C . GLY A 1 113 ? 12.571 -21.625 29.749 1.000 52.987 431 GLY AAA C 1
ATOM 790 O O . GLY A 1 113 ? 11.383 -21.972 29.867 1.000 49.107 431 GLY AAA O 1
ATOM 791 N N . CYS A 1 114 ? 12.994 -20.604 28.995 1.000 48.294 432 CYS AAA N 1
ATOM 792 C CA . CYS A 1 114 ? 12.097 -19.751 28.186 1.000 48.986 432 CYS AAA CA 1
ATOM 793 C C . CYS A 1 114 ? 12.692 -19.616 26.794 1.000 47.388 432 CYS AAA C 1
ATOM 794 O O . CYS A 1 114 ? 13.899 -19.426 26.685 1.000 46.530 432 CYS AAA O 1
ATOM 797 N N . VAL A 1 115 ? 11.852 -19.783 25.782 1.000 45.889 433 VAL AAA N 1
ATOM 798 C CA . VAL A 1 115 ? 12.203 -19.536 24.363 1.000 44.095 433 VAL AAA CA 1
ATOM 799 C C . VAL A 1 115 ? 11.617 -18.174 24.005 1.000 44.390 433 VAL AAA C 1
ATOM 800 O O . VAL A 1 115 ? 10.388 -18.035 24.130 1.000 43.886 433 VAL AAA O 1
ATOM 804 N N . ILE A 1 116 ? 12.476 -17.222 23.631 1.000 40.803 434 ILE AAA N 1
ATOM 805 C CA . ILE A 1 116 ? 12.127 -15.806 23.325 1.000 41.244 434 ILE AAA CA 1
ATOM 806 C C . ILE A 1 116 ? 12.544 -15.504 21.879 1.000 41.124 434 ILE AAA C 1
ATOM 807 O O . ILE A 1 116 ? 13.716 -15.680 21.559 1.000 44.103 434 ILE AAA O 1
ATOM 812 N N . ALA A 1 117 ? 11.624 -15.077 21.015 1.000 44.286 435 ALA AAA N 1
ATOM 813 C CA . ALA A 1 117 ? 11.948 -14.726 19.604 1.000 39.417 435 ALA AAA CA 1
ATOM 814 C C . ALA A 1 117 ? 11.234 -13.440 19.205 1.000 39.695 435 ALA AAA C 1
ATOM 815 O O . ALA A 1 117 ? 10.204 -13.073 19.815 1.000 40.852 435 ALA AAA O 1
ATOM 817 N N . TRP A 1 118 ? 11.779 -12.797 18.188 1.000 40.837 436 TRP AAA N 1
ATOM 818 C CA . TRP A 1 118 ? 11.250 -11.535 17.627 1.000 42.087 436 TRP AAA CA 1
ATOM 819 C C . TRP A 1 118 ? 11.718 -11.389 16.173 1.000 44.551 436 TRP AAA C 1
ATOM 820 O O . TRP A 1 118 ? 12.787 -11.932 15.816 1.000 41.927 436 TRP AAA O 1
ATOM 831 N N . ASN A 1 119 ? 10.917 -10.694 15.366 1.000 46.551 437 ASN AAA N 1
ATOM 832 C CA . ASN A 1 119 ? 11.171 -10.472 13.923 1.000 43.030 437 ASN AAA CA 1
ATOM 833 C C . ASN A 1 119 ? 12.397 -9.575 13.803 1.000 42.245 437 ASN AAA C 1
ATOM 834 O O . ASN A 1 119 ? 12.377 -8.530 14.452 1.000 44.789 437 ASN AAA O 1
ATOM 839 N N . SER A 1 120 ? 13.414 -9.977 13.031 1.000 39.092 438 SER AAA N 1
ATOM 840 C CA . SER A 1 120 ? 14.669 -9.197 12.837 1.000 42.011 438 SER AAA CA 1
ATOM 841 C C . SER A 1 120 ? 14.842 -8.802 11.364 1.000 43.880 438 SER AAA C 1
ATOM 842 O O . SER A 1 120 ? 15.993 -8.523 10.932 1.000 42.639 438 SER AAA O 1
ATOM 845 N N . ASN A 1 121 ? 13.733 -8.689 10.633 1.000 46.514 439 ASN AAA N 1
ATOM 846 C CA . ASN A 1 121 ? 13.751 -8.350 9.184 1.000 46.684 439 ASN AAA CA 1
ATOM 847 C C . ASN A 1 121 ? 14.669 -7.146 8.927 1.000 48.851 439 ASN AAA C 1
ATOM 848 O O . ASN A 1 121 ? 15.441 -7.188 7.969 1.000 51.891 439 ASN AAA O 1
ATOM 853 N N . ASN A 1 122 ? 14.583 -6.084 9.731 1.000 50.688 440 ASN AAA N 1
ATOM 854 C CA . ASN A 1 122 ? 15.279 -4.810 9.417 1.000 51.659 440 ASN AAA CA 1
ATOM 855 C C . ASN A 1 122 ? 16.774 -4.941 9.744 1.000 52.640 440 ASN AAA C 1
ATOM 856 O O . ASN A 1 122 ? 17.565 -4.106 9.269 1.000 50.704 440 ASN AAA O 1
ATOM 861 N N . LEU A 1 123 ? 17.165 -5.951 10.516 1.000 51.464 441 LEU AAA N 1
ATOM 862 C CA . LEU A 1 123 ? 18.593 -6.198 10.839 1.000 51.701 441 LEU AAA CA 1
ATOM 863 C C . LEU A 1 123 ? 19.179 -7.291 9.940 1.000 47.415 441 LEU AAA C 1
ATOM 864 O O . LEU A 1 123 ? 20.326 -7.161 9.607 1.000 48.406 441 LEU AAA O 1
ATOM 869 N N . ASP A 1 124 ? 18.445 -8.351 9.610 1.000 46.242 442 ASP AAA N 1
ATOM 870 C CA . ASP A 1 124 ? 19.062 -9.605 9.106 1.000 44.517 442 ASP AAA CA 1
ATOM 871 C C . ASP A 1 124 ? 18.649 -9.911 7.655 1.000 49.293 442 ASP AAA C 1
ATOM 872 O O . ASP A 1 124 ? 19.124 -10.953 7.124 1.000 50.157 442 ASP AAA O 1
ATOM 877 N N . SER A 1 125 ? 17.794 -9.077 7.050 1.000 47.649 443 SER AAA N 1
ATOM 878 C CA . SER A 1 125 ? 17.413 -9.122 5.615 1.000 50.956 443 SER AAA CA 1
ATOM 879 C C . SER A 1 125 ? 18.176 -8.030 4.871 1.000 54.145 443 SER AAA C 1
ATOM 880 O O . SER A 1 125 ? 18.344 -6.952 5.445 1.000 59.171 443 SER AAA O 1
ATOM 883 N N . LYS A 1 126 ? 18.554 -8.299 3.621 1.000 58.755 444 LYS AAA N 1
ATOM 884 C CA . LYS A 1 126 ? 19.190 -7.331 2.688 1.000 65.880 444 LYS AAA CA 1
ATOM 885 C C . LYS A 1 126 ? 18.450 -7.370 1.354 1.000 61.975 444 LYS AAA C 1
ATOM 886 O O . LYS A 1 126 ? 18.109 -8.476 0.919 1.000 66.501 444 LYS AAA O 1
ATOM 892 N N . VAL A 1 127 ? 18.256 -6.225 0.703 1.000 66.811 445 VAL AAA N 1
ATOM 893 C CA . VAL A 1 127 ? 17.873 -6.176 -0.745 1.000 73.078 445 VAL AAA CA 1
ATOM 894 C C . VAL A 1 127 ? 18.895 -7.014 -1.528 1.000 69.695 445 VAL AAA C 1
ATOM 895 O O . VAL A 1 127 ? 20.100 -6.799 -1.333 1.000 66.639 445 VAL AAA O 1
ATOM 899 N N . GLY A 1 128 ? 18.426 -7.976 -2.327 1.000 70.609 446 GLY AAA N 1
ATOM 900 C CA . GLY A 1 128 ? 19.271 -8.935 -3.067 1.000 64.431 446 GLY AAA CA 1
ATOM 901 C C . GLY A 1 128 ? 19.534 -10.177 -2.244 1.000 67.551 446 GLY AAA C 1
ATOM 902 O O . GLY A 1 128 ? 20.061 -11.168 -2.803 1.000 66.669 446 GLY AAA O 1
ATOM 903 N N . GLY A 1 129 ? 19.181 -10.144 -0.951 1.000 65.294 447 GLY AAA N 1
ATOM 904 C CA . GLY A 1 129 ? 19.275 -11.314 -0.061 1.000 59.052 447 GLY AAA CA 1
ATOM 905 C C . GLY A 1 129 ? 20.482 -11.247 0.851 1.000 57.305 447 GLY AAA C 1
ATOM 906 O O . GLY A 1 129 ? 21.573 -10.920 0.382 1.000 54.865 447 GLY AAA O 1
ATOM 907 N N . ASN A 1 130 ? 20.282 -11.541 2.133 1.000 56.711 448 ASN AAA N 1
ATOM 908 C CA . ASN A 1 130 ? 21.375 -11.803 3.094 1.000 54.906 448 ASN AAA CA 1
ATOM 909 C C . ASN A 1 130 ? 21.608 -13.310 3.080 1.000 48.968 448 ASN AAA C 1
ATOM 910 O O . ASN A 1 130 ? 20.692 -13.997 3.437 1.000 51.267 448 ASN AAA O 1
ATOM 915 N N . TYR A 1 131 ? 22.780 -13.782 2.660 1.000 48.561 449 TYR AAA N 1
ATOM 916 C CA . TYR A 1 131 ? 23.134 -15.225 2.611 1.000 47.819 449 TYR AAA CA 1
ATOM 917 C C . TYR A 1 131 ? 24.070 -15.611 3.775 1.000 43.457 449 TYR AAA C 1
ATOM 918 O O . TYR A 1 131 ? 24.453 -16.778 3.803 1.000 44.135 449 TYR AAA O 1
ATOM 927 N N . ASN A 1 132 ? 24.365 -14.741 4.751 1.000 41.874 450 ASN AAA N 1
ATOM 928 C CA A ASN A 1 132 ? 25.263 -14.955 5.933 0.500 40.787 450 ASN AAA CA 1
ATOM 929 C CA B ASN A 1 132 ? 25.381 -15.193 5.741 0.500 46.332 450 ASN AAA CA 1
ATOM 930 C C . ASN A 1 132 ? 24.759 -16.094 6.814 1.000 41.651 450 ASN AAA C 1
ATOM 931 O O . ASN A 1 132 ? 25.570 -16.826 7.378 1.000 48.074 450 ASN AAA O 1
ATOM 940 N N . TYR A 1 133 ? 23.436 -16.141 6.993 1.000 40.372 451 TYR AAA N 1
ATOM 941 C CA . TYR A 1 133 ? 22.805 -17.089 7.945 1.000 39.698 451 TYR AAA CA 1
ATOM 942 C C . TYR A 1 133 ? 22.607 -18.434 7.251 1.000 41.355 451 TYR AAA C 1
ATOM 943 O O . TYR A 1 133 ? 21.963 -18.473 6.174 1.000 40.820 451 TYR AAA O 1
ATOM 952 N N . LEU A 1 134 ? 23.138 -19.492 7.872 1.000 36.538 452 LEU AAA N 1
ATOM 953 C CA . LEU A 1 134 ? 23.047 -20.880 7.371 1.000 37.584 452 LEU AAA CA 1
ATOM 954 C C . LEU A 1 134 ? 22.268 -21.749 8.359 1.000 40.899 452 LEU AAA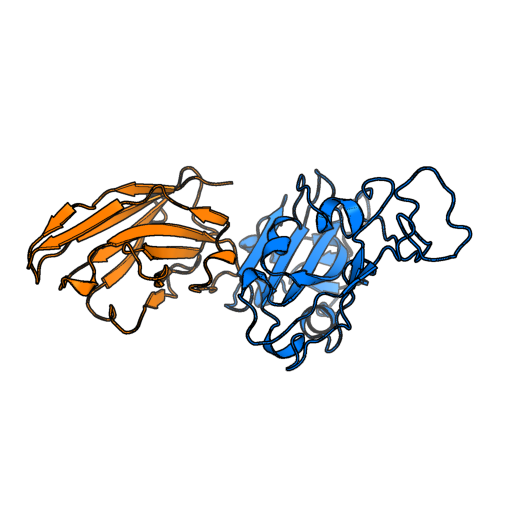 C 1
ATOM 955 O O . LEU A 1 134 ? 22.165 -21.404 9.591 1.000 39.179 452 LEU AAA O 1
ATOM 960 N N . TYR A 1 135 ? 21.769 -22.850 7.815 1.000 38.621 453 TYR AAA N 1
ATOM 961 C CA . TYR A 1 135 ? 21.178 -23.984 8.553 1.000 41.981 453 TYR AAA CA 1
ATOM 962 C C . TYR A 1 135 ? 21.732 -25.258 7.913 1.000 43.538 453 TYR AAA C 1
ATOM 963 O O . TYR A 1 135 ? 22.071 -25.211 6.706 1.000 41.855 453 TYR AAA O 1
ATOM 972 N N . ARG A 1 136 ? 21.820 -26.344 8.685 1.000 39.887 454 ARG AAA N 1
ATOM 973 C CA . ARG A 1 136 ? 22.211 -27.679 8.172 1.000 40.333 454 ARG AAA CA 1
ATOM 974 C C . ARG A 1 136 ? 20.958 -28.290 7.563 1.000 41.271 454 ARG AAA C 1
ATOM 975 O O . ARG A 1 136 ? 19.923 -28.274 8.225 1.000 43.743 454 ARG AAA O 1
ATOM 983 N N . LEU A 1 137 ? 21.062 -28.723 6.310 1.000 41.713 455 LEU AAA N 1
ATOM 984 C CA . LEU A 1 137 ? 19.939 -29.206 5.482 1.000 41.138 455 LEU AAA CA 1
ATOM 985 C C . LEU A 1 137 ? 20.007 -30.730 5.455 1.000 40.051 455 LEU AAA C 1
ATOM 986 O O . LEU A 1 137 ? 18.961 -31.355 5.317 1.000 39.622 455 LEU AAA O 1
ATOM 991 N N . PHE A 1 138 ? 21.201 -31.308 5.573 1.000 42.964 456 PHE AAA N 1
ATOM 992 C CA . PHE A 1 138 ? 21.415 -32.777 5.504 1.000 45.169 456 PHE AAA CA 1
ATOM 993 C C . PHE A 1 138 ? 22.234 -33.263 6.708 1.000 45.670 456 PHE AAA C 1
ATOM 994 O O . PHE A 1 138 ? 23.258 -32.637 7.083 1.000 48.632 456 PHE AAA O 1
ATOM 1002 N N . ARG A 1 139 ? 21.838 -34.398 7.271 1.000 48.170 457 ARG AAA N 1
ATOM 1003 C CA . ARG A 1 139 ? 22.591 -35.065 8.361 1.000 48.362 457 ARG AAA CA 1
ATOM 1004 C C . ARG A 1 139 ? 22.148 -36.530 8.407 1.000 48.483 457 ARG AAA C 1
ATOM 1005 O O . ARG A 1 139 ? 20.978 -36.796 8.127 1.000 52.462 457 ARG AAA O 1
ATOM 1013 N N . LYS A 1 140 ? 23.071 -37.442 8.703 1.000 54.565 458 LYS AAA N 1
ATOM 1014 C CA . LYS A 1 140 ? 22.828 -38.910 8.777 1.000 58.355 458 LYS AAA CA 1
ATOM 1015 C C . LYS A 1 140 ? 21.858 -39.246 9.913 1.000 56.919 458 LYS AAA C 1
ATOM 1016 O O . LYS A 1 140 ? 21.228 -40.304 9.824 1.000 56.881 458 LYS AAA O 1
ATOM 1022 N N . SER A 1 141 ? 21.744 -38.403 10.947 1.000 52.249 459 SER AAA N 1
ATOM 1023 C CA . SER A 1 141 ? 20.845 -38.659 12.103 1.000 52.939 459 SER AAA CA 1
ATOM 1024 C C . SER A 1 141 ? 20.477 -37.360 12.822 1.000 48.921 459 SER AAA C 1
ATOM 1025 O O . SER A 1 141 ? 21.132 -36.349 12.601 1.000 47.691 459 SER AAA O 1
ATOM 1028 N N . ASN A 1 142 ? 19.444 -37.416 13.658 1.000 51.680 460 ASN AAA N 1
ATOM 1029 C CA . ASN A 1 142 ? 18.958 -36.279 14.479 1.000 49.912 460 ASN AAA CA 1
ATOM 1030 C C . ASN A 1 142 ? 19.998 -35.944 15.559 1.000 46.976 460 ASN AAA C 1
ATOM 1031 O O . ASN A 1 142 ? 20.613 -36.882 16.103 1.000 45.661 460 ASN AAA O 1
ATOM 1036 N N . LEU A 1 143 ? 20.152 -34.655 15.863 1.000 42.708 461 LEU AAA N 1
ATOM 1037 C CA . LEU A 1 143 ? 20.898 -34.119 17.031 1.000 44.981 461 LEU AAA CA 1
ATOM 1038 C C . LEU A 1 143 ? 20.324 -34.665 18.337 1.000 49.914 461 LEU AAA C 1
ATOM 1039 O O . LEU A 1 143 ? 19.086 -34.812 18.402 1.000 53.464 461 LEU AAA O 1
ATOM 1044 N N . LYS A 1 144 ? 21.195 -34.928 19.328 1.000 47.595 462 LYS AAA N 1
ATOM 1045 C CA . LYS A 1 144 ? 20.795 -35.029 20.760 1.000 47.598 462 LYS AAA CA 1
ATOM 1046 C C . LYS A 1 144 ? 20.534 -33.619 21.274 1.000 46.314 462 LYS AAA C 1
ATOM 1047 O O . LYS A 1 144 ? 20.976 -32.634 20.681 1.000 43.402 462 LYS AAA O 1
ATOM 1053 N N . PRO A 1 145 ? 19.790 -33.455 22.383 1.000 46.357 463 PRO AAA N 1
ATOM 1054 C CA . PRO A 1 145 ? 19.581 -32.124 22.928 1.000 45.452 463 PRO AAA CA 1
ATOM 1055 C C . PRO A 1 145 ? 20.934 -31.442 23.167 1.000 44.555 463 PRO AAA C 1
ATOM 1056 O O . PRO A 1 145 ? 21.818 -32.045 23.723 1.000 47.160 463 PRO AAA O 1
ATOM 1060 N N . PHE A 1 146 ? 21.029 -30.189 22.748 1.000 43.961 464 PHE AAA N 1
ATOM 1061 C CA . PHE A 1 146 ? 22.180 -29.271 22.940 1.000 44.674 464 PHE AAA CA 1
ATOM 1062 C C . PHE A 1 146 ? 23.448 -29.783 22.233 1.000 44.375 464 PHE AAA C 1
ATOM 1063 O O . PHE A 1 146 ? 24.500 -29.200 22.474 1.000 44.051 464 PHE AAA O 1
ATOM 1071 N N . GLU A 1 147 ? 23.363 -30.774 21.342 1.000 47.629 465 GLU AAA N 1
ATOM 1072 C CA . GLU A 1 147 ? 24.482 -31.130 20.407 1.000 49.814 465 GLU AAA CA 1
ATOM 1073 C C . GLU A 1 147 ? 24.704 -29.961 19.441 1.000 4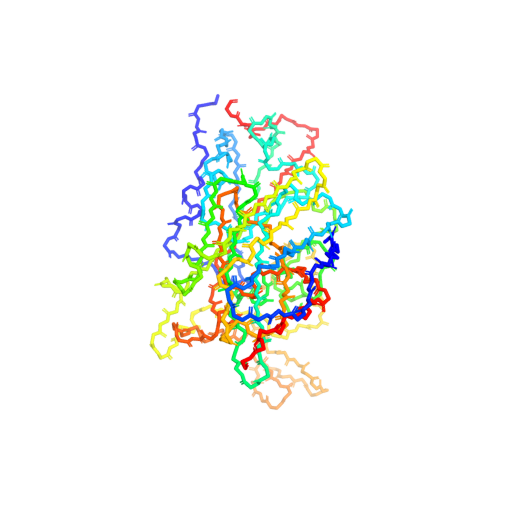4.708 465 GLU AAA C 1
ATOM 1074 O O . GLU A 1 147 ? 23.712 -29.424 18.922 1.000 44.614 465 GLU AAA O 1
ATOM 1080 N N A ARG A 1 148 ? 25.963 -29.593 19.203 0.500 47.002 466 ARG AAA N 1
ATOM 1081 N N B ARG A 1 148 ? 25.961 -29.560 19.230 0.500 47.671 466 ARG AAA N 1
ATOM 1082 C CA A ARG A 1 148 ? 26.348 -28.549 18.212 0.500 46.318 466 ARG AAA CA 1
ATOM 1083 C CA B ARG A 1 148 ? 26.350 -28.543 18.209 0.500 47.351 466 ARG AAA CA 1
ATOM 1084 C C A ARG A 1 148 ? 27.211 -29.216 17.140 0.500 45.332 466 ARG AAA C 1
ATOM 1085 C C B ARG A 1 148 ? 27.200 -29.242 17.147 0.500 45.953 466 ARG AAA C 1
ATOM 1086 O O A ARG A 1 148 ? 28.328 -29.652 17.466 0.500 47.222 466 ARG AAA O 1
ATOM 1087 O O B ARG A 1 148 ? 28.295 -29.725 17.486 0.500 47.567 466 ARG AAA O 1
ATOM 1102 N N . ASP A 1 149 ? 26.681 -29.348 15.923 1.000 46.584 467 ASP AAA N 1
ATOM 1103 C CA . ASP A 1 149 ? 27.421 -29.946 14.787 1.000 42.327 467 ASP AAA CA 1
ATOM 1104 C C . ASP A 1 149 ? 27.801 -28.797 13.873 1.000 43.949 467 ASP AAA C 1
ATOM 1105 O O . ASP A 1 149 ? 26.872 -28.219 13.272 1.000 42.127 467 ASP AAA O 1
ATOM 1110 N N . ILE A 1 150 ? 29.094 -28.468 13.799 1.000 41.912 468 ILE AAA N 1
ATOM 1111 C CA . ILE A 1 150 ? 29.586 -27.388 12.903 1.000 45.142 468 ILE AAA CA 1
ATOM 1112 C C . ILE A 1 150 ? 30.458 -28.002 11.809 1.000 42.324 468 ILE AAA C 1
ATOM 1113 O O . ILE A 1 150 ? 31.145 -27.258 11.133 1.000 46.487 468 ILE AAA O 1
ATOM 1118 N N . SER A 1 151 ? 30.372 -29.306 11.596 1.000 42.721 469 SER AAA N 1
ATOM 1119 C CA . SER A 1 151 ? 31.161 -29.986 10.539 1.000 44.571 469 SER AAA CA 1
ATOM 1120 C C . SER A 1 151 ? 30.627 -29.537 9.169 1.000 47.168 469 SER AAA C 1
ATOM 1121 O O . SER A 1 151 ? 29.447 -29.145 9.090 1.000 43.557 469 SER AAA O 1
ATOM 1124 N N . THR A 1 152 ? 31.448 -29.625 8.122 1.000 51.737 470 THR AAA N 1
ATOM 1125 C CA . THR A 1 152 ? 31.048 -29.274 6.734 1.000 47.317 470 THR AAA CA 1
ATOM 1126 C C . THR A 1 152 ? 31.530 -30.372 5.794 1.000 50.893 470 THR AAA C 1
ATOM 1127 O O . THR A 1 152 ? 32.000 -30.054 4.693 1.000 60.014 470 THR AAA O 1
ATOM 1131 N N . GLU A 1 153 ? 31.419 -31.622 6.228 1.000 53.518 471 GLU AAA N 1
ATOM 1132 C CA . GLU A 1 153 ? 31.721 -32.807 5.399 1.000 53.935 471 GLU AAA CA 1
ATOM 1133 C C . GLU A 1 153 ? 30.627 -32.953 4.334 1.000 51.235 471 GLU AAA C 1
ATOM 1134 O O . GLU A 1 153 ? 29.429 -32.882 4.663 1.000 46.691 471 GLU AAA O 1
ATOM 1140 N N . ILE A 1 154 ? 31.037 -33.211 3.095 1.000 51.950 472 ILE AAA N 1
ATOM 1141 C CA . ILE A 1 154 ? 30.125 -33.558 1.964 1.000 50.746 472 ILE AAA CA 1
ATOM 1142 C C . ILE A 1 154 ? 29.224 -34.718 2.404 1.000 48.840 472 ILE AAA C 1
ATOM 1143 O O . ILE A 1 154 ? 29.749 -35.752 2.818 1.000 51.311 472 ILE AAA O 1
ATOM 1148 N N . TYR A 1 155 ? 27.910 -34.535 2.314 1.000 47.524 473 TYR AAA N 1
ATOM 1149 C CA . TYR A 1 155 ? 26.883 -35.509 2.745 1.000 47.904 473 TYR AAA CA 1
ATOM 1150 C C . TYR A 1 155 ? 26.616 -36.476 1.601 1.000 57.304 473 TYR AAA C 1
ATOM 1151 O O . TYR A 1 155 ? 26.213 -36.036 0.499 1.000 59.568 473 TYR AAA O 1
ATOM 1160 N N . GLN A 1 156 ? 26.858 -37.757 1.863 1.000 57.404 474 GLN AAA N 1
ATOM 1161 C CA . GLN A 1 156 ? 26.596 -38.876 0.934 1.000 60.992 474 GLN AAA CA 1
ATOM 1162 C C . GLN A 1 156 ? 25.110 -39.239 0.988 1.000 66.499 474 GLN AAA C 1
ATOM 1163 O O . GLN A 1 156 ? 24.696 -39.907 1.957 1.000 69.954 474 GLN AAA O 1
ATOM 1169 N N . ALA A 1 157 ? 24.345 -38.794 -0.012 1.000 71.978 475 ALA AAA N 1
ATOM 1170 C CA . ALA A 1 157 ? 22.888 -39.029 -0.157 1.000 72.779 475 ALA AAA CA 1
ATOM 1171 C C . ALA A 1 157 ? 22.650 -40.418 -0.756 1.000 78.327 475 ALA AAA C 1
ATOM 1172 O O . ALA A 1 157 ? 21.699 -41.092 -0.325 1.000 83.506 475 ALA AAA O 1
ATOM 1174 N N . GLY A 1 158 ? 23.504 -40.820 -1.702 1.000 83.349 476 GLY AAA N 1
ATOM 1175 C CA . GLY A 1 158 ? 23.391 -42.071 -2.474 1.000 84.640 476 GLY AAA CA 1
ATOM 1176 C C . GLY A 1 158 ? 24.313 -43.148 -1.932 1.000 86.306 476 GLY AAA C 1
ATOM 1177 O O . GLY A 1 158 ? 24.718 -43.048 -0.749 1.000 84.059 476 GLY AAA O 1
ATOM 1178 N N . SER A 1 159 ? 24.631 -44.144 -2.763 1.000 87.471 477 SER AAA N 1
ATOM 1179 C CA . SER A 1 159 ? 25.444 -45.328 -2.379 1.000 91.397 477 SER AAA CA 1
ATOM 1180 C C . SER A 1 159 ? 26.899 -45.155 -2.837 1.000 91.297 477 SER AAA C 1
ATOM 1181 O O . SER A 1 159 ? 27.741 -45.930 -2.351 1.000 92.775 477 SER AAA O 1
ATOM 1184 N N . THR A 1 160 ? 27.198 -44.185 -3.713 1.000 85.292 478 THR AAA N 1
ATOM 1185 C CA . THR A 1 160 ? 28.595 -43.870 -4.113 1.000 84.018 478 THR AAA CA 1
ATOM 1186 C C . THR A 1 160 ? 29.180 -42.907 -3.077 1.000 77.204 478 THR AAA C 1
ATOM 1187 O O . THR A 1 160 ? 28.559 -41.909 -2.711 1.000 67.927 478 THR AAA O 1
ATOM 1191 N N . PRO A 1 161 ? 30.385 -43.203 -2.539 1.000 77.890 479 PRO AAA N 1
ATOM 1192 C CA . PRO A 1 161 ? 31.060 -42.291 -1.617 1.000 73.225 479 PRO AAA CA 1
ATOM 1193 C C . PRO A 1 161 ? 31.543 -41.006 -2.305 1.000 68.828 479 PRO AAA C 1
ATOM 1194 O O . PRO A 1 161 ? 31.897 -41.049 -3.463 1.000 72.290 479 PRO AAA O 1
ATOM 1198 N N . CYS A 1 162 ? 31.582 -39.912 -1.548 1.000 61.838 480 CYS AAA N 1
ATOM 1199 C CA . CYS A 1 162 ? 31.869 -38.546 -2.040 1.000 60.926 480 CYS AAA CA 1
ATOM 1200 C C . CYS A 1 162 ? 33.380 -38.260 -2.075 1.000 63.871 480 CYS AAA C 1
ATOM 1201 O O . CYS A 1 162 ? 33.828 -37.625 -3.062 1.000 64.201 480 CYS AAA O 1
ATOM 1204 N N . ASN A 1 163 ? 34.139 -38.678 -1.056 1.000 62.316 481 ASN AAA N 1
ATOM 1205 C CA . ASN A 1 163 ? 35.605 -38.435 -0.959 1.000 62.212 481 ASN AAA CA 1
ATOM 1206 C C . ASN A 1 163 ? 35.892 -36.931 -1.111 1.000 60.351 481 ASN AAA C 1
ATOM 1207 O O . ASN A 1 163 ? 36.904 -36.586 -1.758 1.000 64.868 481 ASN AAA O 1
ATOM 1212 N N . GLY A 1 164 ? 35.006 -36.068 -0.597 1.000 56.189 482 GLY AAA N 1
ATOM 1213 C CA . GLY A 1 164 ? 35.189 -34.600 -0.556 1.000 55.971 482 GLY AAA CA 1
ATOM 1214 C C . GLY A 1 164 ? 34.851 -33.892 -1.863 1.000 56.497 482 GLY AAA C 1
ATOM 1215 O O . GLY A 1 164 ? 35.013 -32.658 -1.937 1.000 56.690 482 GLY AAA O 1
ATOM 1216 N N . VAL A 1 165 ? 34.412 -34.632 -2.880 1.000 60.150 483 VAL AAA N 1
ATOM 1217 C CA . VAL A 1 165 ? 33.990 -34.081 -4.203 1.000 54.428 483 VAL AAA CA 1
ATOM 1218 C C . VAL A 1 165 ? 32.475 -33.849 -4.150 1.000 50.880 483 VAL AAA C 1
ATOM 1219 O O . VAL A 1 165 ? 31.750 -34.805 -3.950 1.000 49.941 483 VAL AAA O 1
ATOM 1223 N N . GLU A 1 166 ? 32.013 -32.612 -4.285 1.000 50.347 484 GLU AAA N 1
ATOM 1224 C CA . GLU A 1 166 ? 30.570 -32.338 -4.481 1.000 50.172 484 GLU AAA CA 1
ATOM 1225 C C . GLU A 1 166 ? 30.160 -32.944 -5.836 1.000 55.426 484 GLU AAA C 1
ATOM 1226 O O . GLU A 1 166 ? 30.989 -32.943 -6.777 1.000 55.133 484 GLU AAA O 1
ATOM 1232 N N . GLY A 1 167 ? 28.946 -33.484 -5.926 1.000 54.151 485 GLY AAA N 1
ATOM 1233 C CA . GLY A 1 167 ? 28.384 -33.998 -7.185 1.000 58.835 485 GLY AAA CA 1
ATOM 1234 C C . GLY A 1 167 ? 26.923 -34.335 -6.994 1.000 61.504 485 GLY AAA C 1
ATOM 1235 O O . GLY A 1 167 ? 26.327 -33.853 -6.015 1.000 56.635 485 GLY AAA O 1
ATOM 1236 N N . PHE A 1 168 ? 26.371 -35.139 -7.891 1.000 68.803 486 PHE AAA N 1
ATOM 1237 C CA . PHE A 1 168 ? 25.037 -35.761 -7.728 1.000 75.984 486 PHE AAA CA 1
ATOM 1238 C C . PHE A 1 168 ? 25.102 -36.618 -6.459 1.000 70.979 486 PHE AAA C 1
ATOM 1239 O O . PHE A 1 168 ? 26.072 -37.395 -6.298 1.000 68.600 486 PHE AAA O 1
ATOM 1247 N N . ASN A 1 169 ? 24.129 -36.453 -5.566 1.000 71.043 487 ASN AAA N 1
ATOM 1248 C CA . ASN A 1 169 ? 24.026 -37.235 -4.303 1.000 74.811 487 ASN AAA CA 1
ATOM 1249 C C . ASN A 1 169 ? 25.280 -37.035 -3.431 1.000 68.996 487 ASN AAA C 1
ATOM 1250 O O . ASN A 1 169 ? 25.570 -37.935 -2.611 1.000 67.394 487 ASN AAA O 1
ATOM 1255 N N . CYS A 1 170 ? 26.010 -35.925 -3.596 1.000 57.636 488 CYS AAA N 1
ATOM 1256 C CA 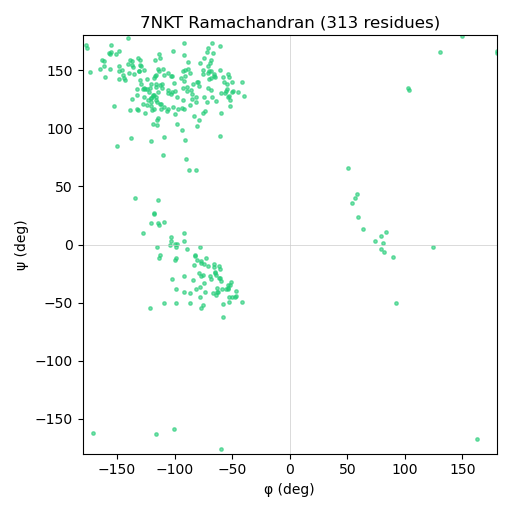. CYS A 1 170 ? 27.186 -35.569 -2.759 1.000 51.713 488 CYS AAA CA 1
ATOM 1257 C C . CYS A 1 170 ? 27.117 -34.065 -2.446 1.000 46.701 488 CYS AAA C 1
ATOM 1258 O O . CYS A 1 170 ? 27.630 -33.284 -3.205 1.000 48.024 488 CYS AAA O 1
ATOM 1261 N N . TYR A 1 171 ? 26.499 -33.684 -1.339 1.000 45.113 489 TYR AAA N 1
ATOM 1262 C CA . TYR A 1 171 ? 26.038 -32.299 -1.077 1.000 46.297 489 TYR AAA CA 1
ATOM 1263 C C . TYR A 1 171 ? 26.828 -31.662 0.060 1.000 43.208 489 TYR AAA C 1
ATOM 1264 O O . TYR A 1 171 ? 27.053 -32.297 1.080 1.000 45.582 489 TYR AAA O 1
ATOM 1273 N N . PHE A 1 172 ? 27.198 -30.403 -0.127 1.000 41.536 490 PHE AAA N 1
ATOM 1274 C CA . PHE A 1 172 ? 27.535 -29.494 0.971 1.000 41.373 490 PHE AAA CA 1
ATOM 1275 C C . PHE A 1 172 ? 26.343 -29.540 1.927 1.000 42.464 490 PHE AAA C 1
ATOM 1276 O O . PHE A 1 172 ? 25.217 -29.402 1.492 1.000 46.667 490 PHE AAA O 1
ATOM 1284 N N . PRO A 1 173 ? 26.535 -29.784 3.238 1.000 40.532 491 PRO AAA N 1
ATOM 1285 C CA . PRO A 1 173 ? 25.411 -30.040 4.134 1.000 39.622 491 PRO AAA CA 1
ATOM 1286 C C . PRO A 1 173 ? 24.691 -28.791 4.655 1.000 39.820 491 PRO AAA C 1
ATOM 1287 O O . PRO A 1 173 ? 23.635 -28.945 5.252 1.000 41.767 491 PRO AAA O 1
ATOM 1291 N N . LEU A 1 174 ? 25.246 -27.599 4.427 1.000 37.715 492 LEU AAA N 1
ATOM 1292 C CA . LEU A 1 174 ? 24.642 -26.342 4.927 1.000 37.035 492 LEU AAA CA 1
ATOM 1293 C C . LEU A 1 174 ? 24.020 -25.630 3.745 1.000 39.902 492 LEU AAA C 1
ATOM 1294 O O . LEU A 1 174 ? 24.598 -25.700 2.647 1.000 39.975 492 LEU AAA O 1
ATOM 1299 N N . GLN A 1 175 ? 22.935 -24.913 4.002 1.000 39.051 493 GLN AAA N 1
ATOM 1300 C CA . GLN A 1 175 ? 22.275 -24.056 2.997 1.000 42.786 493 GLN AAA CA 1
ATOM 1301 C C . GLN A 1 175 ? 22.048 -22.686 3.631 1.000 43.299 493 GLN AAA C 1
ATOM 1302 O O . GLN A 1 175 ? 21.853 -22.610 4.872 1.000 40.413 493 GLN AAA O 1
ATOM 1308 N N . SER A 1 176 ? 22.077 -21.642 2.805 1.000 39.994 494 SER AAA N 1
ATOM 1309 C CA . SER A 1 176 ? 21.772 -20.259 3.236 1.000 40.406 494 SER AAA CA 1
ATOM 1310 C C . SER A 1 176 ? 20.261 -20.038 3.212 1.000 42.173 494 SER AAA C 1
ATOM 1311 O O . SER A 1 176 ? 19.574 -20.527 2.289 1.000 45.257 494 SER AAA O 1
ATOM 1314 N N . TYR A 1 177 ? 19.747 -19.372 4.238 1.000 44.917 495 TYR AAA N 1
ATOM 1315 C CA . TYR A 1 177 ? 18.483 -18.616 4.130 1.000 46.707 495 TYR AAA CA 1
ATOM 1316 C C . TYR A 1 177 ? 18.769 -17.485 3.148 1.000 47.909 495 TYR AAA C 1
ATOM 1317 O O . TYR A 1 177 ? 19.897 -16.946 3.123 1.000 52.822 495 TYR AAA O 1
ATOM 1326 N N . GLY A 1 178 ? 17.810 -17.103 2.341 1.000 43.663 496 GLY AAA N 1
ATOM 1327 C CA . GLY A 1 178 ? 18.074 -15.900 1.527 1.000 51.007 496 GLY AAA CA 1
ATOM 1328 C C . GLY A 1 178 ? 17.214 -14.758 1.994 1.000 50.355 496 GLY AAA C 1
ATOM 1329 O O . GLY A 1 178 ? 16.187 -14.538 1.360 1.000 67.847 496 GLY AAA O 1
ATOM 1330 N N . PHE A 1 179 ? 17.561 -14.109 3.103 1.000 47.586 497 PHE AAA N 1
ATOM 1331 C CA . PHE A 1 179 ? 16.653 -13.144 3.773 1.000 47.712 497 PHE AAA CA 1
ATOM 1332 C C . PHE A 1 179 ? 16.588 -11.861 2.938 1.000 49.932 497 PHE AAA C 1
ATOM 1333 O O . PHE A 1 179 ? 17.608 -11.183 2.775 1.000 47.821 497 PHE AAA O 1
ATOM 1341 N N . GLN A 1 180 ? 15.410 -11.568 2.394 1.000 52.414 498 GLN AAA N 1
ATOM 1342 C CA . GLN A 1 180 ? 15.093 -10.290 1.705 1.000 56.968 498 GLN AAA CA 1
ATOM 1343 C C . GLN A 1 180 ? 13.980 -9.597 2.479 1.000 54.831 498 GLN AAA C 1
ATOM 1344 O O . GLN A 1 180 ? 13.068 -10.243 2.992 1.000 52.372 498 GLN AAA O 1
ATOM 1350 N N . PRO A 1 181 ? 14.015 -8.253 2.582 1.000 55.393 499 PRO AAA N 1
ATOM 1351 C CA . PRO A 1 181 ? 13.046 -7.545 3.412 1.000 54.784 499 PRO AAA CA 1
ATOM 1352 C C . PRO A 1 181 ? 11.602 -7.660 2.894 1.000 58.958 499 PRO AAA C 1
ATOM 1353 O O . PRO A 1 181 ? 10.707 -7.436 3.672 1.000 59.609 499 PRO AAA O 1
ATOM 1357 N N . THR A 1 182 ? 11.415 -8.010 1.614 1.000 60.383 500 THR AAA N 1
ATOM 1358 C CA . THR A 1 182 ? 10.102 -8.183 0.929 1.000 61.407 500 THR AAA CA 1
ATOM 1359 C C . THR A 1 182 ? 9.636 -9.647 1.024 1.000 58.686 500 THR AAA C 1
ATOM 1360 O O . THR A 1 182 ? 8.604 -9.969 0.430 1.000 59.138 500 THR AAA O 1
ATOM 1364 N N . ASN A 1 183 ? 10.363 -10.530 1.716 1.000 57.569 501 ASN AAA N 1
ATOM 1365 C CA . ASN A 1 183 ? 9.888 -11.924 1.938 1.000 54.958 501 ASN AAA CA 1
ATOM 1366 C C . ASN A 1 183 ? 8.559 -11.909 2.713 1.000 56.468 501 ASN AAA C 1
ATOM 1367 O O . ASN A 1 183 ? 8.315 -10.966 3.507 1.000 54.333 501 ASN AAA O 1
ATOM 1372 N N . GLY A 1 184 ? 7.712 -12.912 2.475 1.000 55.305 502 GLY AAA N 1
ATOM 1373 C CA . GLY A 1 184 ? 6.589 -13.222 3.374 1.000 57.666 502 GLY AAA CA 1
ATOM 1374 C C . GLY A 1 184 ? 7.129 -13.392 4.787 1.000 53.709 502 GLY AAA C 1
ATOM 1375 O O . GLY A 1 184 ? 8.282 -13.860 4.926 1.000 47.217 502 GLY AAA O 1
ATOM 1376 N N . VAL A 1 185 ? 6.357 -13.008 5.803 1.000 55.742 503 VAL AAA N 1
ATOM 1377 C CA . VAL A 1 185 ? 6.882 -12.886 7.195 1.000 55.706 503 VAL AAA CA 1
ATOM 1378 C C . VAL A 1 185 ? 7.304 -14.272 7.693 1.000 52.242 503 VAL AAA C 1
ATOM 1379 O O . VAL A 1 185 ? 8.220 -14.353 8.519 1.000 56.515 503 VAL AAA O 1
ATOM 1383 N N . GLY A 1 186 ? 6.699 -15.325 7.164 1.000 52.584 504 GLY AAA N 1
ATOM 1384 C CA . GLY A 1 186 ? 7.066 -16.719 7.470 1.000 54.734 504 GLY AAA CA 1
ATOM 1385 C C . GLY A 1 186 ? 8.489 -17.020 7.067 1.000 55.053 504 GLY AAA C 1
ATOM 1386 O O . GLY A 1 186 ? 9.108 -17.890 7.712 1.000 56.983 504 GLY AAA O 1
ATOM 1387 N N . TYR A 1 187 ? 8.992 -16.320 6.048 1.000 56.555 505 TYR AAA N 1
ATOM 1388 C CA . TYR A 1 187 ? 10.352 -16.511 5.481 1.000 55.995 505 TYR AAA CA 1
ATOM 1389 C C . TYR A 1 187 ? 11.282 -15.386 5.944 1.000 50.942 505 TYR AAA C 1
ATOM 1390 O O . TYR A 1 187 ? 12.448 -15.405 5.547 1.000 49.775 505 TYR AAA O 1
ATOM 1399 N N . GLN A 1 188 ? 10.787 -14.430 6.732 1.000 45.908 506 GLN AAA N 1
ATOM 1400 C CA . GLN A 1 188 ? 11.638 -13.361 7.327 1.000 47.282 506 GLN AAA CA 1
ATOM 1401 C C . GLN A 1 188 ? 12.462 -13.914 8.497 1.000 46.157 506 GLN AAA C 1
ATOM 1402 O O . GLN A 1 188 ? 12.069 -14.880 9.151 1.000 43.267 506 GLN AAA O 1
ATOM 1408 N N . PRO A 1 189 ? 13.667 -13.354 8.766 1.000 43.070 507 PRO AAA N 1
ATOM 1409 C CA . PRO A 1 189 ? 14.513 -13.825 9.860 1.000 39.108 507 PRO AAA CA 1
ATOM 1410 C C . PRO A 1 189 ? 13.914 -13.460 11.224 1.000 41.666 507 PRO AAA C 1
ATOM 1411 O O . PRO A 1 189 ? 13.295 -12.403 11.365 1.000 37.803 507 PRO AAA O 1
ATOM 1415 N N . TYR A 1 190 ? 14.050 -14.368 12.191 1.000 40.797 508 TYR AAA N 1
ATOM 1416 C CA . TYR A 1 190 ? 13.747 -14.089 13.620 1.000 41.351 508 TYR AAA CA 1
ATOM 1417 C C . TYR A 1 190 ? 15.008 -14.334 14.441 1.000 40.777 508 TYR AAA C 1
ATOM 1418 O O . TYR A 1 190 ? 15.690 -15.354 14.268 1.000 39.952 508 TYR AAA O 1
ATOM 1427 N N . ARG A 1 191 ? 15.304 -13.415 15.340 1.000 42.042 509 ARG AAA N 1
ATOM 1428 C CA . ARG A 1 191 ? 16.322 -13.655 16.380 1.000 40.637 509 ARG AAA CA 1
ATOM 1429 C C . ARG A 1 191 ? 15.687 -14.504 17.483 1.000 41.081 509 ARG AAA C 1
ATOM 1430 O O . ARG A 1 191 ? 14.545 -14.232 17.870 1.000 43.733 509 ARG AAA O 1
ATOM 1438 N N . VAL A 1 192 ? 16.416 -15.507 17.962 1.000 39.970 510 VAL AAA N 1
ATOM 1439 C CA . VAL A 1 192 ? 15.931 -16.390 19.051 1.000 40.205 510 VAL AAA CA 1
ATOM 1440 C C . VAL A 1 192 ? 16.916 -16.394 20.214 1.000 42.458 510 VAL AAA C 1
ATOM 1441 O O . VAL A 1 192 ? 18.129 -16.560 19.979 1.000 40.095 510 VAL AAA O 1
ATOM 1445 N N . VAL A 1 193 ? 16.410 -16.256 21.435 1.000 40.507 511 VAL AAA N 1
ATOM 1446 C CA . VAL A 1 193 ? 17.226 -16.470 22.662 1.000 45.804 511 VAL AAA CA 1
ATOM 1447 C C . VAL A 1 193 ? 16.520 -17.551 23.479 1.000 45.137 511 VAL AAA C 1
ATOM 1448 O O . VAL A 1 193 ? 15.326 -17.378 23.795 1.000 46.046 511 VAL AAA O 1
ATOM 1452 N N . VAL A 1 194 ? 17.236 -18.622 23.804 1.000 44.093 512 VAL AAA N 1
ATOM 1453 C CA . VAL A 1 194 ? 16.752 -19.724 24.682 1.000 43.514 512 VAL AAA CA 1
ATOM 1454 C C . VAL A 1 194 ? 17.506 -19.631 26.007 1.000 46.749 512 VAL AAA C 1
ATOM 1455 O O . VAL A 1 194 ? 18.766 -19.719 25.992 1.000 47.866 512 VAL AAA O 1
ATOM 1459 N N . LEU A 1 195 ? 16.761 -19.423 27.089 1.000 45.059 513 LEU AAA N 1
ATOM 1460 C CA . LEU A 1 195 ? 17.268 -19.342 28.484 1.000 48.961 513 LEU AAA CA 1
ATOM 1461 C C . LEU A 1 195 ? 17.019 -20.684 29.161 1.000 51.046 513 LEU AAA C 1
ATOM 1462 O O . LEU A 1 195 ? 15.838 -21.019 29.339 1.000 54.096 513 LEU AAA O 1
ATOM 1467 N N . SER A 1 196 ? 18.085 -21.419 29.482 1.000 52.923 514 SER AAA N 1
ATOM 1468 C CA . SER A 1 196 ? 18.059 -22.645 30.314 1.000 54.597 514 SER AAA CA 1
ATOM 1469 C C . SER A 1 196 ? 18.305 -22.253 31.767 1.000 62.071 514 SER AAA C 1
ATOM 1470 O O . SER A 1 196 ? 19.312 -21.569 32.055 1.000 60.020 514 SER AAA O 1
ATOM 1473 N N . PHE A 1 197 ? 17.384 -22.631 32.646 1.000 68.598 515 PHE AAA N 1
ATOM 1474 C CA . PHE A 1 197 ? 17.527 -22.501 34.117 1.000 70.894 515 PHE AAA CA 1
ATOM 1475 C C . PHE A 1 197 ? 18.009 -23.853 34.657 1.000 75.790 515 PHE AAA C 1
ATOM 1476 O O . PHE A 1 197 ? 17.279 -24.865 34.487 1.000 73.206 515 PHE AAA O 1
ATOM 1484 N N . GLU A 1 198 ? 19.218 -23.881 35.236 1.000 81.021 516 GLU AAA N 1
ATOM 1485 C CA . GLU A 1 198 ? 19.819 -25.099 35.850 1.000 87.664 516 GLU AAA CA 1
ATOM 1486 C C . GLU A 1 198 ? 19.626 -25.031 37.370 1.000 91.201 516 GLU AAA C 1
ATOM 1487 O O . GLU A 1 198 ? 19.849 -23.947 37.978 1.000 85.980 516 GLU AAA O 1
ATOM 1493 N N . LEU A 1 199 ? 19.144 -26.137 37.939 1.000 97.027 517 LEU AAA N 1
ATOM 1494 C CA . LEU A 1 199 ? 19.076 -26.388 39.405 1.000 108.829 517 LEU AAA CA 1
ATOM 1495 C C . LEU A 1 199 ? 19.737 -27.742 39.699 1.000 114.336 517 LEU AAA C 1
ATOM 1496 O O . LEU A 1 199 ? 19.287 -28.756 39.138 1.000 105.954 517 LEU AAA O 1
ATOM 1501 N N . LEU A 1 200 ? 20.783 -27.752 40.527 1.000 127.843 518 LEU AAA N 1
ATOM 1502 C CA . LEU A 1 200 ? 21.401 -28.993 41.069 1.000 143.979 518 LEU AAA CA 1
ATOM 1503 C C . LEU A 1 200 ? 21.955 -28.688 42.465 1.000 162.191 518 LEU AAA C 1
ATOM 1504 O O . LEU A 1 200 ? 22.001 -27.489 42.833 1.000 149.314 518 LEU AAA O 1
ATOM 1509 N N . HIS A 1 201 ? 22.301 -29.732 43.228 1.000 126.544 519 HIS AAA N 1
ATOM 1510 C CA . HIS A 1 201 ? 22.845 -29.619 44.610 1.000 133.148 519 HIS AAA CA 1
ATOM 1511 C C . HIS A 1 201 ? 24.149 -28.817 44.541 1.000 130.272 519 HIS AAA C 1
ATOM 1512 O O . HIS A 1 201 ? 25.209 -29.417 44.260 1.000 126.521 519 HIS AAA O 1
ATOM 1519 N N . ALA A 1 202 ? 24.036 -27.502 44.753 1.000 112.685 520 ALA AAA N 1
ATOM 1520 C CA . ALA A 1 202 ? 25.103 -26.484 44.607 1.000 107.077 520 ALA AAA CA 1
ATOM 1521 C C . ALA A 1 202 ? 24.504 -25.126 44.954 1.000 97.662 520 ALA AAA C 1
ATOM 1522 O O . ALA A 1 202 ? 23.282 -24.996 44.995 1.000 89.139 520 ALA AAA O 1
ATOM 1524 N N . PRO A 1 203 ? 25.314 -24.070 45.195 1.000 98.662 521 PRO AAA N 1
ATOM 1525 C CA . PRO A 1 203 ? 24.758 -22.753 45.493 1.000 100.234 521 PRO AAA CA 1
ATOM 1526 C C . PRO A 1 203 ? 24.143 -22.165 44.216 1.000 109.279 521 PRO AAA C 1
ATOM 1527 O O . PRO A 1 203 ? 24.844 -22.080 43.224 1.000 134.808 521 PRO AAA O 1
ATOM 1531 N N . ALA A 1 204 ? 22.854 -21.822 44.257 1.000 104.126 522 ALA AAA N 1
ATOM 1532 C CA . ALA A 1 204 ? 22.168 -21.043 43.203 1.000 104.952 522 ALA AAA CA 1
ATOM 1533 C C . ALA A 1 204 ? 22.871 -19.684 43.073 1.000 107.049 522 ALA AAA C 1
ATOM 1534 O O . ALA A 1 204 ? 22.820 -18.897 44.044 1.000 78.915 522 ALA AAA O 1
ATOM 1536 N N . THR A 1 205 ? 23.523 -19.444 41.927 1.000 106.764 523 THR AAA N 1
ATOM 1537 C CA . THR A 1 205 ? 24.382 -18.258 41.646 1.000 105.283 523 THR AAA CA 1
ATOM 1538 C C . THR A 1 205 ? 23.563 -17.130 41.000 1.000 94.800 523 THR AAA C 1
ATOM 1539 O O . THR A 1 205 ? 23.966 -15.947 41.164 1.000 85.517 523 THR AAA O 1
ATOM 1543 N N . VAL A 1 206 ? 22.475 -17.469 40.290 1.000 77.718 524 VAL AAA N 1
ATOM 1544 C CA . VAL A 1 206 ? 21.658 -16.491 39.502 1.000 88.467 524 VAL AAA CA 1
ATOM 1545 C C . VAL A 1 206 ? 20.253 -16.407 40.104 1.000 71.802 524 VAL AAA C 1
ATOM 1546 O O . VAL A 1 206 ? 19.552 -17.445 40.136 1.000 67.041 524 VAL AAA O 1
ATOM 1550 N N . CYS A 1 207 ? 19.854 -15.192 40.495 1.000 59.819 525 CYS AAA N 1
ATOM 1551 C CA . CYS A 1 207 ? 18.647 -14.897 41.309 1.000 88.973 525 CYS AAA CA 1
ATOM 1552 C C . CYS A 1 207 ? 18.035 -13.573 40.842 1.000 86.003 525 CYS AAA C 1
ATOM 1553 O O . CYS A 1 207 ? 18.814 -12.654 40.508 1.000 74.652 525 CYS AAA O 1
ATOM 1556 N N . GLY A 1 208 ? 16.700 -13.476 40.840 1.000 82.972 526 GLY AAA N 1
ATOM 1557 C CA . GLY A 1 208 ? 15.972 -12.218 40.590 1.000 83.512 526 GLY AAA CA 1
ATOM 1558 C C . GLY A 1 208 ? 16.333 -11.168 41.638 1.000 92.927 526 GLY AAA C 1
ATOM 1559 O O . GLY A 1 208 ? 17.008 -11.487 42.614 1.000 95.668 526 GLY AAA O 1
ATOM 1560 N N . PRO A 1 209 ? 15.907 -9.891 41.475 1.000 97.043 527 PRO AAA N 1
ATOM 1561 C CA . PRO A 1 209 ? 16.228 -8.838 42.444 1.000 94.565 527 PRO AAA CA 1
ATOM 1562 C C . PRO A 1 209 ? 15.793 -9.154 43.887 1.000 97.314 527 PRO AAA C 1
ATOM 1563 O O . PRO A 1 209 ? 14.866 -9.927 44.147 1.000 78.438 527 PRO AAA O 1
ATOM 1567 N N . GLN B 2 1 ? -0.837 -25.573 22.979 1.000 111.474 1 GLN BBB N 1
ATOM 1568 C CA . GLN B 2 1 ? -1.381 -26.275 24.155 1.000 111.209 1 GLN BBB CA 1
ATOM 1569 C C . GLN B 2 1 ? -2.770 -25.712 24.524 1.000 104.260 1 GLN BBB C 1
ATOM 1570 O O . GLN B 2 1 ? -3.134 -25.814 25.716 1.000 103.862 1 GLN BBB O 1
ATOM 1576 N N . VAL B 2 2 ? -3.523 -25.150 23.559 1.000 93.155 2 VAL BBB N 1
ATOM 1577 C CA . VAL B 2 2 ? -4.939 -24.686 23.731 1.000 86.013 2 VAL BBB CA 1
ATOM 1578 C C . VAL B 2 2 ? -5.718 -24.852 22.418 1.000 85.084 2 VAL BBB C 1
ATOM 1579 O O . VAL B 2 2 ? -5.118 -24.800 21.318 1.000 83.721 2 VAL BBB O 1
ATOM 1583 N N . GLN B 2 3 ? -7.035 -25.000 22.551 1.000 86.330 3 GLN BBB N 1
ATOM 1584 C CA . GLN B 2 3 ? -8.018 -25.008 21.439 1.000 87.083 3 GLN BBB CA 1
ATOM 1585 C C . GLN B 2 3 ? -8.943 -23.797 21.631 1.000 80.771 3 GLN BBB C 1
ATOM 1586 O O . GLN B 2 3 ? -9.194 -23.400 22.792 1.000 73.520 3 GLN BBB O 1
ATOM 1592 N N . LEU B 2 4 ? -9.386 -23.195 20.531 1.000 78.696 4 LEU BBB N 1
ATOM 1593 C CA . LEU B 2 4 ? -10.285 -22.013 20.548 1.000 77.229 4 LEU BBB CA 1
ATOM 1594 C C . LEU B 2 4 ? -11.633 -22.397 19.933 1.000 69.913 4 LEU BBB C 1
ATOM 1595 O O . LEU B 2 4 ? -11.639 -22.990 18.852 1.000 70.959 4 LEU BBB O 1
ATOM 1600 N N . VAL B 2 5 ? -12.726 -22.059 20.606 1.000 72.820 5 VAL BBB N 1
ATOM 1601 C CA . VAL B 2 5 ? -14.106 -22.300 20.098 1.000 79.291 5 VAL BBB CA 1
ATOM 1602 C C . VAL B 2 5 ? -14.782 -20.937 19.949 1.000 74.444 5 VAL BBB C 1
ATOM 1603 O O . VAL B 2 5 ? -14.932 -20.238 20.961 1.000 75.317 5 VAL BBB O 1
ATOM 1607 N N . GLU B 2 6 ? -15.126 -20.578 18.715 1.000 74.479 6 GLU BBB N 1
ATOM 1608 C CA . GLU B 2 6 ? -15.860 -19.335 18.376 1.000 80.808 6 GLU BBB CA 1
ATOM 1609 C C . GLU B 2 6 ? -17.368 -19.596 18.361 1.000 85.645 6 GLU BBB C 1
ATOM 1610 O O . GLU B 2 6 ? -17.776 -20.763 18.228 1.000 90.673 6 GLU BBB O 1
ATOM 1616 N N . SER B 2 7 ? -18.143 -18.516 18.417 1.000 95.266 7 SER BBB N 1
ATOM 1617 C CA . SER B 2 7 ? -19.625 -18.491 18.386 1.000 88.669 7 SER BBB CA 1
ATOM 1618 C C . SER B 2 7 ? -20.057 -17.025 18.307 1.000 85.723 7 SER BBB C 1
ATOM 1619 O O . SER B 2 7 ? -19.309 -16.191 18.843 1.000 85.913 7 SER BBB O 1
ATOM 1622 N N . GLY B 2 8 ? -21.184 -16.725 17.652 1.000 79.274 8 GLY BBB N 1
ATOM 1623 C CA . GLY B 2 8 ? -21.801 -15.381 17.653 1.000 75.546 8 GLY BBB CA 1
ATOM 1624 C C . GLY B 2 8 ? -22.013 -14.812 16.256 1.000 78.334 8 GLY BBB C 1
ATOM 1625 O O . GLY B 2 8 ? -22.582 -13.687 16.158 1.000 81.183 8 GLY BBB O 1
ATOM 1626 N N . GLY B 2 9 ? -21.589 -15.536 15.211 1.000 77.092 9 GLY BBB N 1
ATOM 1627 C CA . GLY B 2 9 ? -21.762 -15.136 13.799 1.000 80.968 9 GLY BBB CA 1
ATOM 1628 C C . GLY B 2 9 ? -23.230 -14.967 13.404 1.000 82.146 9 GLY BBB C 1
ATOM 1629 O O . GLY B 2 9 ? -24.120 -15.079 14.276 1.000 75.084 9 GLY BBB O 1
ATOM 1630 N N . GLY B 2 10 ? -23.486 -14.685 12.124 1.000 83.373 10 GLY BBB N 1
ATOM 1631 C CA . GLY B 2 10 ? -24.849 -14.538 11.584 1.000 86.738 10 GLY BBB CA 1
ATOM 1632 C C . GLY B 2 10 ? -24.922 -13.569 10.419 1.000 85.751 10 GLY BBB C 1
ATOM 1633 O O . GLY B 2 10 ? -23.875 -13.034 10.020 1.000 85.806 10 GLY BBB O 1
ATOM 1634 N N . SER B 2 11 ? -26.129 -13.399 9.871 1.000 92.075 11 SER BBB N 1
ATOM 1635 C CA . SER B 2 11 ? -26.489 -12.385 8.845 1.000 90.232 11 SER BBB CA 1
ATOM 1636 C C . SER B 2 11 ? -27.011 -11.142 9.565 1.000 86.313 11 SER BBB C 1
ATOM 1637 O O . SER B 2 11 ? -27.588 -11.296 10.671 1.000 80.132 11 SER BBB O 1
ATOM 1640 N N . VAL B 2 12 ? -26.794 -9.967 8.974 1.000 79.704 12 VAL BBB N 1
ATOM 1641 C CA . VAL B 2 12 ? -27.398 -8.683 9.433 1.000 80.069 12 VAL BBB CA 1
ATOM 1642 C C . VAL B 2 12 ? -27.449 -7.725 8.248 1.000 81.592 12 VAL BBB C 1
ATOM 1643 O O . VAL B 2 12 ? -26.754 -7.973 7.238 1.000 79.716 12 VAL BBB O 1
ATOM 1647 N N . GLN B 2 13 ? -28.221 -6.652 8.404 1.000 86.947 13 GLN BBB N 1
ATOM 1648 C CA . GLN B 2 13 ? -28.273 -5.517 7.449 1.000 93.100 13 GLN BBB CA 1
ATOM 1649 C C . GLN B 2 13 ? -27.206 -4.497 7.831 1.000 87.653 13 GLN BBB C 1
ATOM 1650 O O . GLN B 2 13 ? -26.761 -4.473 8.982 1.000 81.852 13 GLN BBB O 1
ATOM 1656 N N . PRO B 2 14 ? -26.752 -3.649 6.876 1.000 81.751 14 PRO BBB N 1
ATOM 1657 C CA . PRO B 2 14 ? -25.895 -2.508 7.196 1.000 79.502 14 PRO BBB CA 1
ATOM 1658 C C . PRO B 2 14 ? -26.349 -1.792 8.476 1.000 74.070 14 PRO BBB C 1
ATOM 1659 O O . PRO B 2 14 ? -27.542 -1.703 8.714 1.000 72.557 14 PRO BBB O 1
ATOM 1663 N N . GLY B 2 15 ? -25.383 -1.372 9.296 1.000 68.381 15 GLY BBB N 1
ATOM 1664 C CA . GLY B 2 15 ? -25.622 -0.652 10.561 1.000 70.589 15 GLY BBB CA 1
ATOM 1665 C C . GLY B 2 15 ? -25.961 -1.590 11.703 1.000 67.656 15 GLY BBB C 1
ATOM 1666 O O . GLY B 2 15 ? -26.067 -1.108 12.847 1.000 67.636 15 GLY BBB O 1
ATOM 1667 N N . GLY B 2 16 ? -26.135 -2.883 11.416 1.000 69.574 16 GLY BBB N 1
ATOM 1668 C CA . GLY B 2 16 ? -26.391 -3.913 12.438 1.000 67.359 16 GLY BBB CA 1
ATOM 1669 C C . GLY B 2 16 ? -25.146 -4.176 13.263 1.000 69.623 16 GLY BBB C 1
ATOM 1670 O O . GLY B 2 16 ? -24.037 -3.693 12.887 1.000 68.684 16 GLY BBB O 1
ATOM 1671 N N . SER B 2 17 ? -25.309 -4.909 14.359 1.000 67.680 17 SER BBB N 1
ATOM 1672 C CA . SER B 2 17 ? -24.195 -5.318 15.243 1.000 70.634 17 SER BBB CA 1
ATOM 1673 C C . SER B 2 17 ? -24.197 -6.843 15.464 1.000 68.052 17 SER BBB C 1
ATOM 1674 O O . SER B 2 17 ? -25.247 -7.464 15.373 1.000 71.210 17 SER BBB O 1
ATOM 1677 N N . LEU B 2 18 ? -23.014 -7.416 15.683 1.000 86.337 18 LEU BBB N 1
ATOM 1678 C CA . LEU B 2 18 ? -22.773 -8.844 16.021 1.000 82.762 18 LEU BBB CA 1
ATOM 1679 C C . LEU B 2 18 ? -21.724 -8.899 17.127 1.000 78.049 18 LEU BBB C 1
ATOM 1680 O O . LEU B 2 18 ? -20.883 -7.989 17.179 1.000 79.921 18 LEU BBB O 1
ATOM 1685 N N . ARG B 2 19 ? -21.731 -9.961 17.925 1.000 78.646 19 ARG BBB N 1
ATOM 1686 C CA . ARG B 2 19 ? -20.757 -10.174 19.025 1.000 77.378 19 ARG BBB CA 1
ATOM 1687 C C . ARG B 2 19 ? -20.097 -11.541 18.854 1.000 74.629 19 ARG BBB C 1
ATOM 1688 O O . ARG B 2 19 ? -20.783 -12.565 19.008 1.000 76.805 19 ARG BBB O 1
ATOM 1696 N N . LEU B 2 20 ? -18.799 -11.560 18.560 1.000 74.244 20 LEU BBB N 1
ATOM 1697 C CA . LEU B 2 20 ? -18.034 -12.826 18.425 1.000 71.462 20 LEU BBB CA 1
ATOM 1698 C C . LEU B 2 20 ? -17.442 -13.189 19.787 1.000 70.997 20 LEU BBB C 1
ATOM 1699 O O . LEU B 2 20 ? -17.231 -12.278 20.602 1.000 69.185 20 LEU BBB O 1
ATOM 1704 N N . SER B 2 21 ? -17.280 -14.492 20.028 1.000 74.655 21 SER BBB N 1
ATOM 1705 C CA . SER B 2 21 ? -16.806 -15.112 21.292 1.000 74.982 21 SER BBB CA 1
ATOM 1706 C C . SER B 2 21 ? -15.730 -16.135 20.945 1.000 72.689 21 SER BBB C 1
ATOM 1707 O O . SER B 2 21 ? -15.970 -16.961 20.054 1.000 76.471 21 SER BBB O 1
ATOM 1710 N N . CYS B 2 22 ? -14.583 -16.044 21.604 1.000 74.609 22 CYS BBB N 1
ATOM 1711 C CA . CYS B 2 22 ? -13.454 -16.993 21.488 1.000 76.337 22 CYS BBB CA 1
ATOM 1712 C C . CYS B 2 22 ? -13.237 -17.610 22.871 1.000 76.646 22 CYS BBB C 1
ATOM 1713 O O . CYS B 2 22 ? -12.744 -16.889 23.759 1.000 73.048 22 CYS BBB O 1
ATOM 1716 N N . LEU B 2 23 ? -13.681 -18.858 23.052 1.000 76.830 23 LEU BBB N 1
ATOM 1717 C CA . LEU B 2 23 ? -13.552 -19.621 24.320 1.000 79.483 23 LEU BBB CA 1
ATOM 1718 C C . LEU B 2 23 ? -12.343 -20.551 24.216 1.000 77.011 23 LEU BBB C 1
ATOM 1719 O O . LEU B 2 23 ? -12.266 -21.327 23.237 1.000 76.556 23 LEU BBB O 1
ATOM 1724 N N . GLY B 2 24 ? -11.443 -20.462 25.197 1.000 74.540 24 GLY BBB N 1
ATOM 1725 C CA . GLY B 2 24 ? -10.240 -21.306 25.285 1.000 76.585 24 GLY BBB CA 1
ATOM 1726 C C . GLY B 2 24 ? -10.518 -22.578 26.055 1.000 79.932 24 GLY BBB C 1
ATOM 1727 O O . GLY B 2 24 ? -11.167 -22.493 27.106 1.000 81.281 24 GLY BBB O 1
ATOM 1728 N N . SER B 2 25 ? -10.049 -23.719 25.546 1.000 86.090 25 SER BBB N 1
ATOM 1729 C CA . SER B 2 25 ? -9.983 -25.001 26.295 1.000 90.851 25 SER BBB CA 1
ATOM 1730 C C . SER B 2 25 ? -9.127 -24.779 27.550 1.000 89.361 25 SER BBB C 1
ATOM 1731 O O . SER B 2 25 ? -9.676 -24.895 28.657 1.000 99.559 25 SER BBB O 1
ATOM 1734 N N . GLY B 2 26 ? -7.846 -24.429 27.381 1.000 81.728 26 GLY BBB N 1
ATOM 1735 C CA . GLY B 2 26 ? -6.934 -24.080 28.488 1.000 80.049 26 GLY BBB CA 1
ATOM 1736 C C . GLY B 2 26 ? -6.946 -22.586 28.772 1.000 76.571 26 GLY BBB C 1
ATOM 1737 O O . GLY B 2 26 ? -7.569 -21.838 27.992 1.000 73.906 26 GLY BBB O 1
ATOM 1738 N N . SER B 2 27 ? -6.263 -22.158 29.837 1.000 74.218 27 SER BBB N 1
ATOM 1739 C CA . SER B 2 27 ? -6.051 -20.731 30.193 1.000 70.790 27 SER BBB CA 1
ATOM 1740 C C . SER B 2 27 ? -5.549 -19.946 28.970 1.000 67.421 27 SER BBB C 1
ATOM 1741 O O . SER B 2 27 ? -4.612 -20.402 28.284 1.000 69.943 27 SER BBB O 1
ATOM 1744 N N . LEU B 2 28 ? -6.160 -18.795 28.715 1.000 64.755 28 LEU BBB N 1
ATOM 1745 C CA . LEU B 2 28 ? -5.715 -17.822 27.689 1.000 62.772 28 LEU BBB CA 1
ATOM 1746 C C . LEU B 2 28 ? -4.883 -16.706 28.336 1.000 59.678 28 LEU BBB C 1
ATOM 1747 O O . LEU B 2 28 ? -4.396 -15.872 27.577 1.000 62.563 28 LEU BBB O 1
ATOM 1752 N N . ASP B 2 29 ? -4.655 -16.743 29.657 1.000 61.420 29 ASP BBB N 1
ATOM 1753 C CA . ASP B 2 29 ? -3.996 -15.656 30.441 1.000 62.295 29 ASP BBB CA 1
ATOM 1754 C C . ASP B 2 29 ? -2.672 -15.202 29.798 1.000 60.864 29 ASP BBB C 1
ATOM 1755 O O . ASP B 2 29 ? -2.443 -13.967 29.737 1.000 58.004 29 ASP BBB O 1
ATOM 1760 N N . TYR B 2 30 ? -1.817 -16.133 29.364 1.000 59.140 30 TYR BBB N 1
ATOM 1761 C CA . TYR B 2 30 ? -0.462 -15.819 28.826 1.000 59.400 30 TYR BBB CA 1
ATOM 1762 C C . TYR B 2 30 ? -0.551 -15.415 27.346 1.000 55.013 30 TYR BBB C 1
ATOM 1763 O O . TYR B 2 30 ? 0.474 -15.004 26.781 1.000 57.385 30 TYR BBB O 1
ATOM 1772 N N . TYR B 2 31 ? -1.716 -15.566 26.716 1.000 55.089 31 TYR BBB N 1
ATOM 1773 C CA . TYR B 2 31 ? -1.870 -15.429 25.247 1.000 54.917 31 TYR BBB CA 1
ATOM 1774 C C . TYR B 2 31 ? -2.441 -14.051 24.912 1.000 54.181 31 TYR BBB C 1
ATOM 1775 O O . TYR B 2 31 ? -3.335 -13.562 25.640 1.000 52.690 31 TYR BBB O 1
ATOM 1784 N N . ALA B 2 32 ? -1.905 -13.443 23.847 1.000 52.159 32 ALA BBB N 1
ATOM 1785 C CA . ALA B 2 32 ? -2.569 -12.392 23.039 1.000 50.738 32 ALA BBB CA 1
ATOM 1786 C C . ALA B 2 32 ? -3.547 -13.088 22.090 1.000 48.546 32 ALA BBB C 1
ATOM 1787 O O . ALA B 2 32 ? -3.197 -14.154 21.573 1.000 49.244 32 ALA BBB O 1
ATOM 1789 N N . ILE B 2 33 ? -4.734 -12.524 21.884 1.000 50.030 33 ILE BBB N 1
ATOM 1790 C CA . ILE B 2 33 ? -5.774 -13.127 20.997 1.000 49.477 33 ILE BBB CA 1
ATOM 1791 C C . ILE B 2 33 ? -6.028 -12.155 19.858 1.000 47.934 33 ILE BBB C 1
ATOM 1792 O O . ILE B 2 33 ? -6.170 -10.950 20.114 1.000 49.315 33 ILE BBB O 1
ATOM 1797 N N . GLY B 2 34 ? -5.960 -12.658 18.637 1.000 49.891 34 GLY BBB N 1
ATOM 1798 C CA . GLY B 2 34 ? -6.162 -11.847 17.431 1.000 55.462 34 GLY BBB CA 1
ATOM 1799 C C . GLY B 2 34 ? -7.422 -12.295 16.742 1.000 55.748 34 GLY BBB C 1
ATOM 1800 O O . GLY B 2 34 ? -7.758 -13.489 16.900 1.000 54.603 34 GLY BBB O 1
ATOM 1801 N N . TRP B 2 35 ? -8.102 -11.373 16.060 1.000 53.229 35 TRP BBB N 1
ATOM 1802 C CA . TRP B 2 35 ? -9.238 -11.696 15.161 1.000 56.170 35 TRP BBB CA 1
ATOM 1803 C C . TRP B 2 35 ? -8.800 -11.398 13.736 1.000 57.803 35 TRP BBB C 1
ATOM 1804 O O . TRP B 2 35 ? -8.396 -10.261 13.469 1.000 60.305 35 TRP BBB O 1
ATOM 1815 N N . PHE B 2 36 ? -8.834 -12.413 12.884 1.000 56.088 36 PHE BBB N 1
ATOM 1816 C CA . PHE B 2 36 ? -8.568 -12.282 11.442 1.000 58.457 36 PHE BBB CA 1
ATOM 1817 C C . PHE B 2 36 ? -9.874 -12.567 10.715 1.000 62.183 36 PHE BBB C 1
ATOM 1818 O O . PHE B 2 36 ? -10.789 -13.153 11.319 1.000 64.490 36 PHE BBB O 1
ATOM 1826 N N . ARG B 2 37 ? -9.953 -12.120 9.469 1.000 60.736 37 ARG BBB N 1
ATOM 1827 C CA . ARG B 2 37 ? -11.134 -12.350 8.619 1.000 62.992 37 ARG BBB CA 1
ATOM 1828 C C . ARG B 2 37 ? -10.614 -12.668 7.220 1.000 64.524 37 ARG BBB C 1
ATOM 1829 O O . ARG B 2 37 ? -9.508 -12.197 6.860 1.000 60.764 37 ARG BBB O 1
ATOM 1837 N N . GLN B 2 38 ? -11.367 -13.507 6.524 1.000 67.447 38 GLN BBB N 1
ATOM 1838 C CA . GLN B 2 38 ? -11.030 -14.096 5.211 1.000 75.041 38 GLN BBB CA 1
ATOM 1839 C C . GLN B 2 38 ? -12.318 -14.050 4.387 1.000 81.842 38 GLN BBB C 1
ATOM 1840 O O . GLN B 2 38 ? -13.324 -14.646 4.829 1.000 80.332 38 GLN BBB O 1
ATOM 1846 N N . ALA B 2 39 ? -12.317 -13.290 3.292 1.000 90.219 39 ALA BBB N 1
ATOM 1847 C CA . ALA B 2 39 ? -13.405 -13.273 2.286 1.000 94.903 39 ALA BBB CA 1
ATOM 1848 C C . ALA B 2 39 ? -12.937 -14.073 1.080 1.000 98.764 39 ALA BBB C 1
ATOM 1849 O O . ALA B 2 39 ? -11.747 -14.043 0.769 1.000 96.942 39 ALA BBB O 1
ATOM 1851 N N . PRO B 2 40 ? -13.838 -14.804 0.378 1.000 105.341 40 PRO BBB N 1
ATOM 1852 C CA . PRO B 2 40 ? -13.439 -15.596 -0.788 1.000 111.004 40 PRO BBB CA 1
ATOM 1853 C C . PRO B 2 40 ? -12.745 -14.682 -1.809 1.000 113.850 40 PRO BBB C 1
ATOM 1854 O O . PRO B 2 40 ? -13.270 -13.615 -2.064 1.000 110.621 40 PRO BBB O 1
ATOM 1858 N N . GLY B 2 41 ? -11.567 -15.080 -2.303 1.000 100.138 41 GLY BBB N 1
ATOM 1859 C CA . GLY B 2 41 ? -10.779 -14.306 -3.287 1.000 107.823 41 GLY BBB CA 1
ATOM 1860 C C . GLY B 2 41 ? -9.768 -13.371 -2.631 1.000 111.841 41 GLY BBB C 1
ATOM 1861 O O . GLY B 2 41 ? -8.591 -13.409 -3.045 1.000 108.203 41 GLY BBB O 1
ATOM 1862 N N . LYS B 2 42 ? -10.204 -12.562 -1.652 1.000 118.584 42 LYS BBB N 1
ATOM 1863 C CA . LYS B 2 42 ? -9.359 -11.590 -0.896 1.000 114.542 42 LYS BBB CA 1
ATOM 1864 C C . LYS B 2 42 ? -8.348 -12.323 0.002 1.000 105.157 42 LYS BBB C 1
ATOM 1865 O O . LYS B 2 42 ? -8.586 -13.498 0.358 1.000 93.498 42 LYS BBB O 1
ATOM 1871 N N . GLU B 2 43 ? -7.269 -11.628 0.375 1.000 100.164 43 GLU BBB N 1
ATOM 1872 C CA . GLU B 2 43 ? -6.248 -12.104 1.347 1.000 94.667 43 GLU BBB CA 1
ATOM 1873 C C . GLU B 2 43 ? -6.794 -12.023 2.778 1.000 85.539 43 GLU BBB C 1
ATOM 1874 O O . GLU B 2 43 ? -7.587 -11.102 3.056 1.000 77.000 43 GLU BBB O 1
ATOM 1880 N N . ARG B 2 44 ? -6.377 -12.959 3.642 1.000 77.282 44 ARG BBB N 1
ATOM 1881 C CA . ARG B 2 44 ? -6.582 -12.905 5.116 1.000 77.100 44 ARG BBB CA 1
ATOM 1882 C C . ARG B 2 44 ? -6.131 -11.534 5.639 1.000 73.662 44 ARG BBB C 1
ATOM 1883 O O . ARG B 2 44 ? -5.083 -11.044 5.171 1.000 76.370 44 ARG BBB O 1
ATOM 1891 N N . GLU B 2 45 ? -6.880 -10.958 6.586 1.000 69.123 45 GLU BBB N 1
ATOM 1892 C CA . GLU B 2 45 ? -6.656 -9.592 7.143 1.000 69.072 45 GLU BBB CA 1
ATOM 1893 C C . GLU B 2 45 ? -6.833 -9.611 8.667 1.000 64.597 45 GLU BBB C 1
ATOM 1894 O O . GLU B 2 45 ? -7.887 -10.077 9.141 1.000 60.165 45 GLU BBB O 1
ATOM 1900 N N . GLY B 2 46 ? -5.819 -9.146 9.401 1.000 58.384 46 GLY BBB N 1
ATOM 1901 C CA . GLY B 2 46 ? -5.893 -8.847 10.844 1.000 55.256 46 GLY BBB CA 1
ATOM 1902 C C . GLY B 2 46 ? -6.880 -7.717 11.120 1.000 55.789 46 GLY BBB C 1
ATOM 1903 O O . GLY B 2 46 ? -6.728 -6.634 10.542 1.000 62.186 46 GLY BBB O 1
ATOM 1904 N N . VAL B 2 47 ? -7.865 -7.981 11.972 1.000 53.852 47 VAL BBB N 1
ATOM 1905 C CA . VAL B 2 47 ? -8.975 -7.067 12.353 1.000 55.280 47 VAL BBB CA 1
ATOM 1906 C C . VAL B 2 47 ? -8.619 -6.414 13.686 1.000 52.072 47 VAL BBB C 1
ATOM 1907 O O . VAL B 2 47 ? -8.718 -5.183 13.807 1.000 49.126 47 VAL BBB O 1
ATOM 1911 N N . SER B 2 48 ? -8.239 -7.215 14.676 1.000 50.217 48 SER BBB N 1
ATOM 1912 C CA . SER B 2 48 ? -8.021 -6.699 16.050 1.000 52.402 48 SER BBB CA 1
ATOM 1913 C C . SER B 2 48 ? -7.173 -7.663 16.878 1.000 49.566 48 SER BBB C 1
ATOM 1914 O O . SER B 2 48 ? -7.184 -8.878 16.604 1.000 56.217 48 SER BBB O 1
ATOM 1917 N N . CYS B 2 49 ? -6.473 -7.137 17.873 1.000 47.371 49 CYS BBB N 1
ATOM 1918 C CA . CYS B 2 49 ? -5.616 -7.951 18.767 1.000 49.827 49 CYS BBB CA 1
ATOM 1919 C C . CYS B 2 49 ? -5.591 -7.324 20.152 1.000 47.033 49 CYS BBB C 1
ATOM 1920 O O . CYS B 2 49 ? -5.564 -6.098 20.243 1.000 45.308 49 CYS BBB O 1
ATOM 1923 N N . ILE B 2 50 ? -5.585 -8.161 21.179 1.000 47.514 50 ILE BBB N 1
ATOM 1924 C CA . ILE B 2 50 ? -5.465 -7.715 22.592 1.000 51.146 50 ILE BBB CA 1
ATOM 1925 C C . ILE B 2 50 ? -4.314 -8.501 23.203 1.000 50.877 50 ILE BBB C 1
ATOM 1926 O O . ILE B 2 50 ? -4.265 -9.737 22.995 1.000 52.059 50 ILE BBB O 1
ATOM 1931 N N . ALA B 2 51 ? -3.436 -7.815 23.923 1.000 48.045 51 ALA BBB N 1
ATOM 1932 C CA . ALA B 2 51 ? -2.250 -8.437 24.547 1.000 48.256 51 ALA BBB CA 1
ATOM 1933 C C . ALA B 2 51 ? -2.682 -9.303 25.732 1.000 48.617 51 ALA BBB C 1
ATOM 1934 O O . ALA B 2 51 ? -3.829 -9.170 26.203 1.000 44.775 51 ALA BBB O 1
ATOM 1936 N N . SER B 2 52 ? -1.763 -10.147 26.197 1.000 48.003 52 SER BBB N 1
ATOM 1937 C CA . SER B 2 52 ? -1.892 -10.989 27.413 1.000 50.739 52 SER BBB CA 1
ATOM 1938 C C . SER B 2 52 ? -2.290 -10.093 28.588 1.000 53.508 52 SER BBB C 1
ATOM 1939 O O . SER B 2 52 ? -3.068 -10.539 29.434 1.000 52.202 52 SER BBB O 1
ATOM 1942 N N . SER B 2 53 ? -1.788 -8.859 28.603 1.000 53.163 53 SER BBB N 1
ATOM 1943 C CA . SER B 2 53 ? -1.963 -7.884 29.708 1.000 55.701 53 SER BBB CA 1
ATOM 1944 C C . SER B 2 53 ? -3.384 -7.321 29.703 1.000 52.047 53 SER BBB C 1
ATOM 1945 O O . SER B 2 53 ? -3.740 -6.670 30.686 1.000 57.400 53 SER BBB O 1
ATOM 1948 N N . GLY B 2 54 ? -4.108 -7.478 28.594 1.000 52.857 54 GLY BBB N 1
ATOM 1949 C CA . GLY B 2 54 ? -5.516 -7.066 28.427 1.000 53.189 54 GLY BBB CA 1
ATOM 1950 C C . GLY B 2 54 ? -5.712 -5.560 28.293 1.000 55.060 54 GLY BBB C 1
ATOM 1951 O O . GLY B 2 54 ? -6.873 -5.162 28.200 1.000 61.719 54 GLY BBB O 1
ATOM 1952 N N . ASP B 2 55 ? -4.647 -4.744 28.274 1.000 55.678 55 ASP BBB N 1
ATOM 1953 C CA . ASP B 2 55 ? -4.753 -3.254 28.257 1.000 57.377 55 ASP BBB CA 1
ATOM 1954 C C . ASP B 2 55 ? -3.937 -2.652 27.097 1.000 56.325 55 ASP BBB C 1
ATOM 1955 O O . ASP B 2 55 ? -3.745 -1.422 27.107 1.000 54.509 55 ASP BBB O 1
ATOM 1960 N N . ARG B 2 56 ? -3.436 -3.474 26.165 1.000 52.020 56 ARG BBB N 1
ATOM 1961 C CA . ARG B 2 56 ? -2.934 -3.019 24.839 1.000 54.007 56 ARG BBB CA 1
ATOM 1962 C C . ARG B 2 56 ? -3.806 -3.695 23.777 1.000 50.388 56 ARG BBB C 1
ATOM 1963 O O . ARG B 2 56 ? -3.974 -4.927 23.850 1.000 49.319 56 ARG BBB O 1
ATOM 1971 N N . THR B 2 57 ? -4.367 -2.910 22.859 1.000 50.385 57 THR BBB N 1
ATOM 1972 C CA . THR B 2 57 ? -5.218 -3.375 21.734 1.000 51.362 57 THR BBB CA 1
ATOM 1973 C C . THR B 2 57 ? -4.789 -2.667 20.453 1.000 50.388 57 THR BBB C 1
ATOM 1974 O O . THR B 2 57 ? -4.342 -1.513 20.533 1.000 57.719 57 THR BBB O 1
ATOM 1978 N N . ILE B 2 58 ? -4.892 -3.348 19.317 1.000 52.802 58 ILE BBB N 1
ATOM 1979 C CA . ILE B 2 58 ? -4.705 -2.716 17.981 1.000 48.179 58 ILE BBB CA 1
ATOM 1980 C C . ILE B 2 58 ? -5.882 -3.093 17.102 1.000 47.696 58 ILE BBB C 1
ATOM 1981 O O . ILE B 2 58 ? -6.542 -4.105 17.384 1.000 49.639 58 ILE BBB O 1
ATOM 1986 N N . TYR B 2 59 ? -6.086 -2.290 16.068 1.000 48.765 59 TYR BBB N 1
ATOM 1987 C CA . TYR B 2 59 ? -7.236 -2.358 15.145 1.000 48.177 59 TYR BBB CA 1
ATOM 1988 C C . TYR B 2 59 ? -6.728 -2.021 13.751 1.000 49.975 59 TYR BBB C 1
ATOM 1989 O O . TYR B 2 59 ? -5.889 -1.118 13.622 1.000 53.486 59 TYR BBB O 1
ATOM 1998 N N . ALA B 2 60 ? -7.241 -2.718 12.743 1.000 50.013 60 ALA BBB N 1
ATOM 1999 C CA . ALA B 2 60 ? -7.167 -2.287 11.334 1.000 48.749 60 ALA BBB CA 1
ATOM 2000 C C . ALA B 2 60 ? -7.819 -0.904 11.234 1.000 46.103 60 ALA BBB C 1
ATOM 2001 O O . ALA B 2 60 ? -8.861 -0.702 11.872 1.000 50.486 60 ALA BBB O 1
ATOM 2003 N N . ASP B 2 61 ? -7.255 0.005 10.445 1.000 48.510 61 ASP BBB N 1
ATOM 2004 C CA . ASP B 2 61 ? -7.805 1.373 10.261 1.000 52.310 61 ASP BBB CA 1
ATOM 2005 C C . ASP B 2 61 ? -9.316 1.326 10.006 1.000 54.350 61 ASP BBB C 1
ATOM 2006 O O . ASP B 2 61 ? -10.038 2.136 10.611 1.000 55.948 61 ASP BBB O 1
ATOM 2011 N N . SER B 2 62 ? -9.796 0.414 9.160 1.000 54.272 62 SER BBB N 1
ATOM 2012 C CA . SER B 2 62 ? -11.185 0.464 8.629 1.000 57.229 62 SER BBB CA 1
ATOM 2013 C C . SER B 2 62 ? -12.200 0.074 9.716 1.000 56.179 62 SER BBB C 1
ATOM 2014 O O . SER B 2 62 ? -13.398 0.288 9.495 1.000 53.898 62 SER BBB O 1
ATOM 2017 N N . VAL B 2 63 ? -11.764 -0.470 10.859 1.000 57.089 63 VAL BBB N 1
ATOM 2018 C CA . VAL B 2 63 ? -12.718 -0.981 11.890 1.000 55.285 63 VAL BBB CA 1
ATOM 2019 C C . VAL B 2 63 ? -12.662 -0.126 13.168 1.000 53.987 63 VAL BBB C 1
ATOM 2020 O O . VAL B 2 63 ? -13.553 -0.298 14.034 1.000 54.962 63 VAL BBB O 1
ATOM 2024 N N . LYS B 2 64 ? -11.704 0.787 13.289 1.000 51.173 64 LYS BBB N 1
ATOM 2025 C CA . LYS B 2 64 ? -11.654 1.712 14.452 1.000 51.345 64 LYS BBB CA 1
ATOM 2026 C C . LYS B 2 64 ? -13.022 2.364 14.626 1.000 51.363 64 LYS BBB C 1
ATOM 2027 O O . LYS B 2 64 ? -13.590 2.864 13.609 1.000 51.591 64 LYS BBB O 1
ATOM 2033 N N . GLY B 2 65 ? -13.537 2.343 15.859 1.000 52.330 65 GLY BBB N 1
ATOM 2034 C CA . GLY B 2 65 ? -14.811 3.002 16.227 1.000 52.484 65 GLY BBB CA 1
ATOM 2035 C C . GLY B 2 65 ? -16.017 2.179 15.815 1.000 53.018 65 GLY BBB C 1
ATOM 2036 O O . GLY B 2 65 ? -17.138 2.605 16.122 1.000 57.009 65 GLY BBB O 1
ATOM 2037 N N . ARG B 2 66 ? -15.806 1.046 15.136 1.000 52.503 66 ARG BBB N 1
ATOM 2038 C CA . ARG B 2 66 ? -16.879 0.087 14.760 1.000 56.291 66 ARG BBB CA 1
ATOM 2039 C C . ARG B 2 66 ? -16.722 -1.180 15.604 1.000 56.347 66 ARG BBB C 1
ATOM 2040 O O . ARG B 2 66 ? -17.734 -1.625 16.192 1.000 61.400 66 ARG BBB O 1
ATOM 2048 N N . PHE B 2 67 ? -15.510 -1.742 15.638 1.000 56.958 67 PHE BBB N 1
ATOM 2049 C CA . PHE B 2 67 ? -15.185 -3.008 16.345 1.000 56.055 67 PHE BBB CA 1
ATOM 2050 C C . PHE B 2 67 ? -14.402 -2.683 17.613 1.000 54.268 67 PHE BBB C 1
ATOM 2051 O O . PHE B 2 67 ? -13.485 -1.854 17.546 1.000 55.217 67 PHE BBB O 1
ATOM 2059 N N . THR B 2 68 ? -14.812 -3.300 18.723 1.000 54.135 68 TH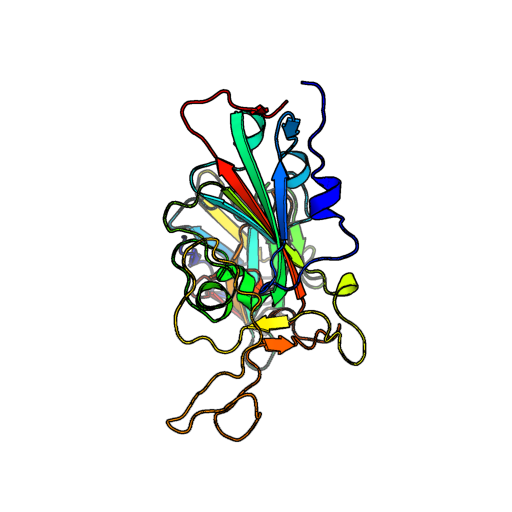R BBB N 1
ATOM 2060 C CA . THR B 2 68 ? -14.125 -3.278 20.033 1.000 54.588 68 THR BBB CA 1
ATOM 2061 C C . THR B 2 68 ? -13.773 -4.714 20.435 1.000 57.273 68 THR BBB C 1
ATOM 2062 O O . THR B 2 68 ? -14.678 -5.576 20.462 1.000 59.785 68 THR BBB O 1
ATOM 2066 N N . ILE B 2 69 ? -12.501 -4.948 20.745 1.000 57.084 69 ILE BBB N 1
ATOM 2067 C CA . ILE B 2 69 ? -12.010 -6.225 21.337 1.000 56.385 69 ILE BBB CA 1
ATOM 2068 C C . ILE B 2 69 ? -11.971 -6.068 22.856 1.000 53.110 69 ILE BBB C 1
ATOM 2069 O O . ILE B 2 69 ? -11.663 -4.976 23.349 1.000 57.725 69 ILE BBB O 1
ATOM 2074 N N . SER B 2 70 ? -12.298 -7.137 23.560 1.000 54.660 70 SER BBB N 1
ATOM 2075 C CA . SER B 2 70 ? -12.315 -7.200 25.042 1.000 58.493 70 SER BBB CA 1
ATOM 2076 C C . SER B 2 70 ? -12.025 -8.646 25.432 1.000 60.349 70 SER BBB C 1
ATOM 2077 O O . SER B 2 70 ? -12.136 -9.527 24.551 1.000 58.306 70 SER BBB O 1
ATOM 2080 N N . ARG B 2 71 ? -11.669 -8.889 26.690 1.000 62.443 71 ARG BBB N 1
ATOM 2081 C CA . ARG B 2 71 ? -11.462 -10.273 27.186 1.000 65.107 71 ARG BBB CA 1
ATOM 2082 C C . ARG B 2 71 ? -11.923 -10.359 28.635 1.000 68.289 71 ARG BBB C 1
ATOM 2083 O O . ARG B 2 71 ? -11.811 -9.360 29.355 1.000 67.223 71 ARG BBB O 1
ATOM 2091 N N . ASP B 2 72 ? -12.458 -11.517 29.005 1.000 72.421 72 ASP BBB N 1
ATOM 2092 C CA . ASP B 2 72 ? -12.842 -11.853 30.393 1.000 73.324 72 ASP BBB CA 1
ATOM 2093 C C . ASP B 2 72 ? -11.914 -12.978 30.821 1.000 70.643 72 ASP BBB C 1
ATOM 2094 O O . ASP B 2 72 ? -12.037 -14.080 30.254 1.000 69.449 72 ASP BBB O 1
ATOM 2099 N N . TYR B 2 73 ? -10.979 -12.683 31.718 1.000 70.461 73 TYR BBB N 1
ATOM 2100 C CA . TYR B 2 73 ? -9.993 -13.672 32.223 1.000 73.971 73 TYR BBB CA 1
ATOM 2101 C C . TYR B 2 73 ? -10.724 -14.750 33.035 1.000 79.757 73 TYR BBB C 1
ATOM 2102 O O . TYR B 2 73 ? -10.388 -15.942 32.867 1.000 81.208 73 TYR BBB O 1
ATOM 2111 N N . GLY B 2 74 ? -11.690 -14.340 33.869 1.000 80.923 74 GLY BBB N 1
ATOM 2112 C CA . GLY B 2 74 ? -12.547 -15.242 34.660 1.000 89.046 74 GLY BBB CA 1
ATOM 2113 C C . GLY B 2 74 ? -13.216 -16.290 33.786 1.000 91.826 74 GLY BBB C 1
ATOM 2114 O O . GLY B 2 74 ? -13.141 -17.483 34.126 1.000 95.263 74 GLY BBB O 1
ATOM 2115 N N . LYS B 2 75 ? -13.838 -15.862 32.686 1.000 90.210 75 LYS BBB N 1
ATOM 2116 C CA . LYS B 2 75 ? -14.592 -16.744 31.757 1.000 91.694 75 LYS BBB CA 1
ATOM 2117 C C . LYS B 2 75 ? -13.643 -17.280 30.678 1.000 84.426 75 LYS BBB C 1
ATOM 2118 O O . LYS B 2 75 ? -14.085 -18.081 29.847 1.000 82.354 75 LYS BBB O 1
ATOM 2124 N N . ASN B 2 76 ? -12.386 -16.839 30.679 1.000 83.899 76 ASN BBB N 1
ATOM 2125 C CA . ASN B 2 76 ? -11.333 -17.336 29.755 1.000 81.562 76 ASN BBB CA 1
ATOM 2126 C C . ASN B 2 76 ? -11.788 -17.162 28.293 1.000 79.081 76 ASN BBB C 1
ATOM 2127 O O . ASN B 2 76 ? -11.535 -18.078 27.466 1.000 76.016 76 ASN BBB O 1
ATOM 2132 N N . THR B 2 77 ? -12.447 -16.044 27.967 1.000 75.580 77 THR BBB N 1
ATOM 2133 C CA . THR B 2 77 ? -12.921 -15.773 26.584 1.000 75.241 77 THR BBB CA 1
ATOM 2134 C C . THR B 2 77 ? -12.485 -14.382 26.121 1.000 66.913 77 THR BBB C 1
ATOM 2135 O O . THR B 2 77 ? -12.283 -13.481 26.956 1.000 64.328 77 THR BBB O 1
ATOM 2139 N N . VAL B 2 78 ? -12.356 -14.236 24.809 1.000 65.333 78 VAL BBB N 1
ATOM 2140 C CA . VAL B 2 78 ? -12.124 -12.931 24.134 1.000 64.192 78 VAL BBB CA 1
ATOM 2141 C C . VAL B 2 78 ? -13.330 -12.659 23.237 1.000 66.495 78 VAL BBB C 1
ATOM 2142 O O . VAL B 2 78 ? -13.893 -13.636 22.707 1.000 66.166 78 VAL BBB O 1
ATOM 2146 N N . TYR B 2 79 ? -13.714 -11.384 23.113 1.000 66.115 79 TYR BBB N 1
ATOM 2147 C CA . TYR B 2 79 ? -14.931 -10.919 22.395 1.000 68.275 79 TYR BBB CA 1
ATOM 2148 C C . TYR B 2 79 ? -14.527 -9.910 21.317 1.000 64.005 79 TYR BBB C 1
ATOM 2149 O O . TYR B 2 79 ? -13.597 -9.124 21.561 1.000 58.471 79 TYR BBB O 1
ATOM 2158 N N . LEU B 2 80 ? -15.188 -9.947 20.157 1.000 64.404 80 LEU BBB N 1
ATOM 2159 C CA . LEU B 2 80 ? -15.149 -8.846 19.159 1.000 59.834 80 LEU BBB CA 1
ATOM 2160 C C . LEU B 2 80 ? -16.559 -8.276 19.063 1.000 60.655 80 LEU BBB C 1
ATOM 2161 O O . LEU B 2 80 ? -17.434 -8.992 18.543 1.000 64.948 80 LEU BBB O 1
ATOM 2166 N N . GLN B 2 81 ? -16.784 -7.078 19.616 1.000 63.246 81 GLN BBB N 1
ATOM 2167 C CA . GLN B 2 81 ? -18.090 -6.363 19.521 1.000 64.541 81 GLN BBB CA 1
ATOM 2168 C C . GLN B 2 81 ? -18.100 -5.624 18.183 1.000 62.868 81 GLN BBB C 1
ATOM 2169 O O . GLN B 2 81 ? -17.295 -4.673 18.032 1.000 62.055 81 GLN BBB O 1
ATOM 2175 N N . MET B 2 82 ? -18.943 -6.073 17.248 1.000 61.987 82 MET BBB N 1
ATOM 2176 C CA . MET B 2 82 ? -18.946 -5.607 15.836 1.000 65.047 82 MET BBB CA 1
ATOM 2177 C C . MET B 2 82 ? -20.195 -4.758 15.564 1.000 66.712 82 MET BBB C 1
ATOM 2178 O O . MET B 2 82 ? -21.246 -5.329 15.213 1.000 68.314 82 MET BBB O 1
ATOM 2183 N N . ASN B 2 83 ? -20.075 -3.440 15.722 1.000 63.779 83 ASN BBB N 1
ATOM 2184 C CA . ASN B 2 83 ? -21.161 -2.462 15.446 1.000 64.429 83 ASN BBB CA 1
ATOM 2185 C C . ASN B 2 83 ? -20.910 -1.801 14.086 1.000 63.327 83 ASN BBB C 1
ATOM 2186 O O . ASN B 2 83 ? -19.797 -1.931 13.537 1.000 63.370 83 ASN BBB O 1
ATOM 2191 N N . SER B 2 84 ? -21.913 -1.116 13.551 1.000 64.701 84 SER BBB N 1
ATOM 2192 C CA . SER B 2 84 ? -21.773 -0.274 12.341 1.000 64.928 84 SER BBB CA 1
ATOM 2193 C C . SER B 2 84 ? -21.274 -1.136 11.182 1.000 65.417 84 SER BBB C 1
ATOM 2194 O O . SER B 2 84 ? -20.398 -0.684 10.440 1.000 65.494 84 SER BBB O 1
ATOM 2197 N N . LEU B 2 85 ? -21.836 -2.336 11.034 1.000 68.297 85 LEU BBB N 1
ATOM 2198 C CA . LEU B 2 85 ? -21.359 -3.348 10.060 1.000 68.847 85 LEU BBB CA 1
ATOM 2199 C C . LEU B 2 85 ? -21.689 -2.888 8.634 1.000 71.352 85 LEU BBB C 1
ATOM 2200 O O . LEU B 2 85 ? -22.696 -2.184 8.451 1.000 71.366 85 LEU BBB O 1
ATOM 2205 N N . LYS B 2 86 ? -20.853 -3.275 7.669 1.000 70.009 86 LYS BBB N 1
ATOM 2206 C CA . LYS B 2 86 ? -20.933 -2.846 6.250 1.000 71.294 86 LYS BBB CA 1
ATOM 2207 C C . LYS B 2 86 ? -20.660 -4.052 5.359 1.000 73.212 86 LYS BBB C 1
ATOM 2208 O O . LYS B 2 86 ? -19.994 -4.988 5.788 1.000 75.056 86 LYS BBB O 1
ATOM 2214 N N . PRO B 2 87 ? -21.090 -4.040 4.078 1.000 74.243 87 PRO BBB N 1
ATOM 2215 C CA . PRO B 2 87 ? -20.833 -5.163 3.179 1.000 76.263 87 PRO BBB CA 1
ATOM 2216 C C . PRO B 2 87 ? -19.356 -5.601 3.136 1.000 74.711 87 PRO BBB C 1
ATOM 2217 O O . PRO B 2 87 ? -19.153 -6.786 2.982 1.000 75.424 87 PRO BBB O 1
ATOM 2221 N N . GLU B 2 88 ? -18.393 -4.675 3.298 1.000 72.264 88 GLU BBB N 1
ATOM 2222 C CA . GLU B 2 88 ? -16.923 -4.942 3.214 1.000 72.245 88 GLU BBB CA 1
ATOM 2223 C C . GLU B 2 88 ? -16.490 -5.862 4.366 1.000 71.048 88 GLU BBB C 1
ATOM 2224 O O . GLU B 2 88 ? -15.367 -6.425 4.293 1.000 71.709 88 GLU BBB O 1
ATOM 2230 N N . ASP B 2 89 ? -17.333 -5.985 5.398 1.000 68.086 89 ASP BBB N 1
ATOM 2231 C CA . ASP B 2 89 ? -17.082 -6.815 6.605 1.000 67.177 89 ASP BBB CA 1
ATOM 2232 C C . ASP B 2 89 ? -17.452 -8.286 6.335 1.000 69.954 89 ASP BBB C 1
ATOM 2233 O O . ASP B 2 89 ? -16.991 -9.159 7.100 1.000 69.280 89 ASP BBB O 1
ATOM 2238 N N . THR B 2 90 ? -18.234 -8.568 5.290 1.000 69.427 90 THR BBB N 1
ATOM 2239 C CA . THR B 2 90 ? -18.656 -9.945 4.931 1.000 72.255 90 THR BBB CA 1
ATOM 2240 C C . THR B 2 90 ? -17.398 -10.824 4.843 1.000 69.698 90 THR BBB C 1
ATOM 2241 O O . THR B 2 90 ? -16.528 -10.493 4.024 1.000 73.345 90 THR BBB O 1
ATOM 2245 N N . ALA B 2 91 ? -17.290 -11.874 5.667 1.000 67.370 91 ALA BBB N 1
ATOM 2246 C CA . ALA B 2 91 ? -16.133 -12.810 5.677 1.000 71.284 91 ALA BBB CA 1
ATOM 2247 C C . ALA B 2 91 ? -16.310 -13.898 6.740 1.000 71.420 91 ALA BBB C 1
ATOM 2248 O O . ALA B 2 91 ? -17.199 -13.738 7.612 1.000 73.516 91 ALA BBB O 1
ATOM 2250 N N . MET B 2 92 ? -15.487 -14.953 6.666 1.000 72.984 92 MET BBB N 1
ATOM 2251 C CA . MET B 2 92 ? -15.221 -15.887 7.795 1.000 76.564 92 MET BBB CA 1
ATOM 2252 C C . MET B 2 92 ? -14.301 -15.155 8.786 1.000 71.773 92 MET BBB C 1
ATOM 2253 O O . MET B 2 92 ? -13.246 -14.631 8.350 1.000 67.268 92 MET BBB O 1
ATOM 2258 N N . TYR B 2 93 ? -14.688 -15.098 10.064 1.000 70.110 93 TYR BBB N 1
ATOM 2259 C CA . TYR B 2 93 ? -13.877 -14.508 11.160 1.000 66.523 93 TYR BBB CA 1
ATOM 2260 C C . TYR B 2 93 ? -13.302 -15.630 12.017 1.000 68.501 93 TYR BBB C 1
ATOM 2261 O O . TYR B 2 93 ? -14.083 -16.533 12.408 1.000 69.239 93 TYR BBB O 1
ATOM 2270 N N . TYR B 2 94 ? -11.988 -15.562 12.272 1.000 65.977 94 TYR BBB N 1
ATOM 2271 C CA . TYR B 2 94 ? -11.207 -16.541 13.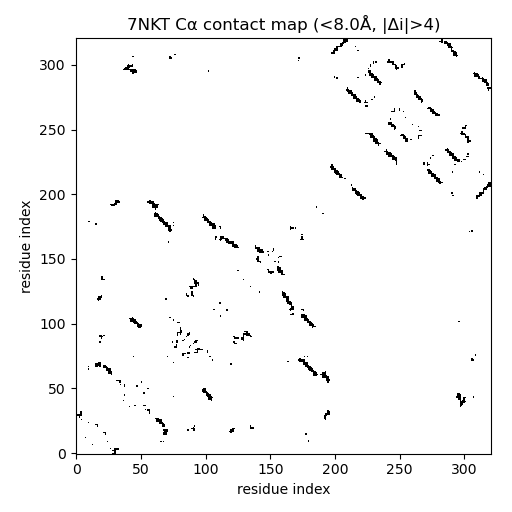077 1.000 67.971 94 TYR BBB CA 1
ATOM 2272 C C . TYR B 2 94 ? -10.529 -15.807 14.231 1.000 62.107 94 TYR BBB C 1
ATOM 2273 O O . TYR B 2 94 ? -9.919 -14.774 13.974 1.000 64.572 94 TYR BBB O 1
ATOM 2282 N N . CYS B 2 95 ? -10.636 -16.311 15.455 1.000 60.476 95 CYS BBB N 1
ATOM 2283 C CA . CYS B 2 95 ? -9.764 -15.860 16.564 1.000 62.768 95 CYS BBB CA 1
ATOM 2284 C C . CYS B 2 95 ? -8.506 -16.725 16.551 1.000 58.115 95 CYS BBB C 1
ATOM 2285 O O . CYS B 2 95 ? -8.588 -17.857 16.070 1.000 58.814 95 CYS BBB O 1
ATOM 2288 N N . ALA B 2 96 ? -7.379 -16.190 17.016 1.000 55.454 96 ALA BBB N 1
ATOM 2289 C CA . ALA B 2 96 ? -6.091 -16.917 17.089 1.000 54.930 96 ALA BBB CA 1
ATOM 2290 C C . ALA B 2 96 ? -5.304 -16.453 18.317 1.000 52.781 96 ALA BBB C 1
ATOM 2291 O O . ALA B 2 96 ? -5.464 -15.298 18.742 1.000 54.415 96 ALA BBB O 1
ATOM 2293 N N . ALA B 2 97 ? -4.497 -17.343 18.882 1.000 54.065 97 ALA BBB N 1
ATOM 2294 C CA . ALA B 2 97 ? -3.749 -17.112 20.138 1.000 51.488 97 ALA BBB CA 1
ATOM 2295 C C . ALA B 2 97 ? -2.245 -17.145 19.855 1.000 48.894 97 ALA BBB C 1
ATOM 2296 O O . ALA B 2 97 ? -1.798 -18.031 19.104 1.000 51.433 97 ALA BBB O 1
ATOM 2298 N N . LEU B 2 98 ? -1.477 -16.207 20.399 1.000 47.035 98 LEU BBB N 1
ATOM 2299 C CA . LEU B 2 98 ? -0.002 -16.358 20.423 1.000 52.146 98 LEU BBB CA 1
ATOM 2300 C C . LEU B 2 98 ? 0.504 -16.053 21.824 1.000 51.385 98 LEU BBB C 1
ATOM 2301 O O . LEU B 2 98 ? -0.251 -15.471 22.627 1.000 58.189 98 LEU BBB O 1
ATOM 2306 N N . GLN B 2 99 ? 1.715 -16.527 22.093 1.000 53.559 99 GLN BBB N 1
ATOM 2307 C CA . GLN B 2 99 ? 2.373 -16.483 23.418 1.000 51.518 99 GLN BBB CA 1
ATOM 2308 C C . GLN B 2 99 ? 3.674 -15.700 23.255 1.000 48.945 99 GLN BBB C 1
ATOM 2309 O O . GLN B 2 99 ? 4.711 -16.315 22.918 1.000 44.523 99 GLN BBB O 1
ATOM 2315 N N . GLY B 2 100 ? 3.563 -14.383 23.431 1.000 46.122 100 GLY BBB N 1
ATOM 2316 C CA . GLY B 2 100 ? 4.656 -13.402 23.321 1.000 46.278 100 GLY BBB CA 1
ATOM 2317 C C . GLY B 2 100 ? 4.902 -12.735 24.659 1.000 44.884 100 GLY BBB C 1
ATOM 2318 O O . GLY B 2 100 ? 4.448 -13.278 25.673 1.000 40.914 100 GLY BBB O 1
ATOM 2319 N N . SER B 2 101 ? 5.603 -11.600 24.667 1.000 46.440 101 SER BBB N 1
ATOM 2320 C CA . SER B 2 101 ? 5.792 -10.785 25.890 1.000 46.049 101 SER BBB CA 1
ATOM 2321 C C . SER B 2 101 ? 4.441 -10.205 26.303 1.000 47.888 101 SER BBB C 1
ATOM 2322 O O . SER B 2 101 ? 3.496 -10.213 25.494 1.000 45.533 101 SER BBB O 1
ATOM 2325 N N . TYR B 2 102 ? 4.376 -9.712 27.533 1.000 50.270 102 TYR BBB N 1
ATOM 2326 C CA . TYR B 2 102 ? 3.127 -9.328 28.225 1.000 50.811 102 TYR BBB CA 1
ATOM 2327 C C . TYR B 2 102 ? 2.337 -8.319 27.386 1.000 49.285 102 TYR BBB C 1
ATOM 2328 O O . TYR B 2 102 ? 1.091 -8.471 27.331 1.000 48.179 102 TYR BBB O 1
ATOM 2337 N N . TYR B 2 103 ? 3.008 -7.376 26.714 1.000 47.646 103 TYR BBB N 1
ATOM 2338 C CA . TYR B 2 103 ? 2.333 -6.249 26.010 1.000 47.177 103 TYR BBB CA 1
ATOM 2339 C C . TYR B 2 103 ? 2.287 -6.473 24.494 1.000 46.825 103 TYR BBB C 1
ATOM 2340 O O . TYR B 2 103 ? 1.773 -5.594 23.766 1.000 51.919 103 TYR BBB O 1
ATOM 2349 N N . TYR B 2 104 ? 2.763 -7.614 24.006 1.000 45.566 104 TYR BBB N 1
ATOM 2350 C CA . TYR B 2 104 ? 2.900 -7.834 22.545 1.000 45.464 104 TYR BBB CA 1
ATOM 2351 C C . TYR B 2 104 ? 1.518 -7.934 21.903 1.000 43.310 104 TYR BBB C 1
ATOM 2352 O O . TYR B 2 104 ? 0.665 -8.653 22.433 1.000 43.507 104 TYR BBB O 1
ATOM 2361 N N . THR B 2 105 ? 1.320 -7.212 20.799 1.000 45.061 105 THR BBB N 1
ATOM 2362 C CA . THR B 2 105 ? 0.175 -7.354 19.860 1.000 45.439 105 THR BBB CA 1
ATOM 2363 C C . THR B 2 105 ? 0.734 -7.451 18.443 1.000 48.242 105 THR BBB C 1
ATOM 2364 O O . THR B 2 105 ? 1.818 -6.897 18.203 1.000 44.139 105 THR BBB O 1
ATOM 2368 N N . GLY B 2 106 ? 0.002 -8.077 17.523 1.000 56.504 106 GLY BBB N 1
ATOM 2369 C CA . GLY B 2 106 ? 0.372 -8.061 16.093 1.000 51.853 106 GLY BBB CA 1
ATOM 2370 C C . GLY B 2 106 ? -0.654 -8.754 15.220 1.000 53.715 106 GLY BBB C 1
ATOM 2371 O O . GLY B 2 106 ? -1.558 -9.448 15.767 1.000 51.477 106 GLY BBB O 1
ATOM 2372 N N . PHE B 2 107 ? -0.506 -8.575 13.906 1.000 51.541 107 PHE BBB N 1
ATOM 2373 C CA . PHE B 2 107 ? -1.386 -9.135 12.849 1.000 52.587 107 PHE BBB CA 1
ATOM 2374 C C . PHE B 2 107 ? -0.596 -10.075 11.949 1.000 53.511 107 PHE BBB C 1
ATOM 2375 O O . PHE B 2 107 ? -0.982 -10.229 10.773 1.000 58.686 107 PHE BBB O 1
ATOM 2383 N N . VAL B 2 108 ? 0.467 -10.680 12.482 1.000 50.509 108 VAL BBB N 1
ATOM 2384 C CA . VAL B 2 108 ? 1.316 -11.625 11.706 1.000 52.629 108 VAL BBB CA 1
ATOM 2385 C C . VAL B 2 108 ? 0.787 -13.037 11.958 1.000 53.284 108 VAL BBB C 1
ATOM 2386 O O . VAL B 2 108 ? 1.102 -13.595 13.022 1.000 51.017 108 VAL BBB O 1
ATOM 2390 N N . ALA B 2 109 ? -0.018 -13.563 11.030 1.000 55.492 109 ALA BBB N 1
ATOM 2391 C CA . ALA B 2 109 ? -0.740 -14.852 11.169 1.000 59.451 109 ALA BBB CA 1
ATOM 2392 C C . ALA B 2 109 ? 0.262 -15.942 11.514 1.000 55.817 109 ALA BBB C 1
ATOM 2393 O O . ALA B 2 109 ? -0.059 -16.794 12.353 1.000 60.932 109 ALA BBB O 1
ATOM 2395 N N . ASN B 2 110 ? 1.447 -15.871 10.926 1.000 63.411 110 ASN BBB N 1
ATOM 2396 C CA . ASN B 2 110 ? 2.488 -16.902 11.124 1.000 67.804 110 ASN BBB CA 1
ATOM 2397 C C . ASN B 2 110 ? 2.973 -16.946 12.579 1.000 66.153 110 ASN BBB C 1
ATOM 2398 O O . ASN B 2 110 ? 3.510 -17.996 12.982 1.000 72.243 110 ASN BBB O 1
ATOM 2403 N N . GLU B 2 111 ? 2.833 -15.859 13.338 1.000 60.085 111 GLU BBB N 1
ATOM 2404 C CA . GLU B 2 111 ? 3.268 -15.799 14.758 1.000 57.051 111 GLU BBB CA 1
ATOM 2405 C C . GLU B 2 111 ? 2.201 -16.450 15.646 1.000 57.440 111 GLU BBB C 1
ATOM 2406 O O . GLU B 2 111 ? 2.506 -16.690 16.823 1.000 56.552 111 GLU BBB O 1
ATOM 2412 N N . TYR B 2 112 ? 0.995 -16.697 15.125 1.000 56.960 112 TYR BBB N 1
ATOM 2413 C CA . TYR B 2 112 ? -0.116 -17.322 15.894 1.000 60.975 112 TYR BBB CA 1
ATOM 2414 C C . TYR B 2 112 ? -0.051 -18.849 15.762 1.000 66.296 112 TYR BBB C 1
ATOM 2415 O O . TYR B 2 112 ? 0.052 -19.361 14.631 1.000 67.097 112 TYR BBB O 1
ATOM 2424 N N . ASP B 2 113 ? -0.150 -19.543 16.900 1.000 69.628 113 ASP BBB N 1
ATOM 2425 C CA . ASP B 2 113 ? -0.002 -21.015 17.020 1.000 77.946 113 ASP BBB CA 1
ATOM 2426 C C . ASP B 2 113 ? -1.377 -21.689 16.889 1.000 79.890 113 ASP BBB C 1
ATOM 2427 O O . ASP B 2 113 ? -1.435 -22.737 16.234 1.000 86.033 113 ASP BBB O 1
ATOM 2432 N N . TYR B 2 114 ? -2.441 -21.137 17.487 1.000 75.364 114 TYR BBB N 1
ATOM 2433 C CA . TYR B 2 114 ? -3.768 -21.801 17.582 1.000 77.101 114 TYR BBB CA 1
ATOM 2434 C C . TYR B 2 114 ? -4.825 -20.943 16.893 1.000 72.739 114 TYR BBB C 1
ATOM 2435 O O . TYR B 2 114 ? -4.804 -19.700 17.053 1.000 69.409 114 TYR BBB O 1
ATOM 2444 N N . TRP B 2 115 ? -5.708 -21.609 16.146 1.000 73.618 115 TRP BBB N 1
ATOM 2445 C CA . TRP B 2 115 ? -6.780 -20.990 15.319 1.000 72.193 115 TRP BBB CA 1
ATOM 2446 C C . TRP B 2 115 ? -8.133 -21.608 15.679 1.000 73.788 115 TRP BBB C 1
ATOM 2447 O O . TRP B 2 115 ? -8.206 -22.834 15.797 1.000 76.573 115 TRP BBB O 1
ATOM 2458 N N . GLY B 2 116 ? -9.161 -20.773 15.858 1.000 74.370 116 GLY BBB N 1
ATOM 2459 C CA . GLY B 2 116 ? -10.563 -21.217 15.963 1.000 78.099 116 GLY BBB CA 1
ATOM 2460 C C . GLY B 2 116 ? -11.043 -21.786 14.641 1.000 81.599 116 GLY BBB C 1
ATOM 2461 O O . GLY B 2 116 ? -10.287 -21.681 13.646 1.000 82.910 116 GLY BBB O 1
ATOM 2462 N N . GLN B 2 117 ? -12.250 -22.360 14.627 1.000 86.045 117 GLN BBB N 1
ATOM 2463 C CA . GLN B 2 117 ? -12.832 -23.083 13.458 1.000 91.359 117 GLN BBB CA 1
ATOM 2464 C C . GLN B 2 117 ? -13.372 -22.065 12.440 1.000 87.527 117 GLN BBB C 1
ATOM 2465 O O . GLN B 2 117 ? -13.486 -22.411 11.241 1.000 90.673 117 GLN BBB O 1
ATOM 2471 N N . GLY B 2 118 ? -13.714 -20.862 12.901 1.000 80.040 118 GLY BBB N 1
ATOM 2472 C CA . GLY B 2 118 ? -14.189 -19.769 12.038 1.000 79.190 118 GLY BBB CA 1
ATOM 2473 C C . GLY B 2 118 ? -15.688 -19.597 12.141 1.000 80.982 118 GLY BBB C 1
ATOM 2474 O O . GLY B 2 118 ? -16.395 -20.606 12.080 1.000 92.086 118 GLY BBB O 1
ATOM 2475 N N . ALA B 2 119 ? -16.143 -18.356 12.310 1.000 79.543 119 ALA BBB N 1
ATOM 2476 C CA . ALA B 2 119 ? -17.565 -17.974 12.422 1.000 80.980 119 ALA BBB CA 1
ATOM 2477 C C . ALA B 2 119 ? -17.948 -17.196 11.169 1.000 79.937 119 ALA BBB C 1
ATOM 2478 O O . ALA B 2 119 ? -17.175 -16.360 10.698 1.000 71.003 119 ALA BBB O 1
ATOM 2480 N N . PRO B 2 120 ? -19.144 -17.459 10.593 1.000 80.722 120 PRO BBB N 1
ATOM 2481 C CA . PRO B 2 120 ? -19.590 -16.762 9.392 1.000 78.835 120 PRO BBB CA 1
ATOM 2482 C C . PRO B 2 120 ? -20.159 -15.395 9.792 1.000 77.950 120 PRO BBB C 1
ATOM 2483 O O . PRO B 2 120 ? -20.822 -15.315 10.825 1.000 76.876 120 PRO BBB O 1
ATOM 2487 N N . VAL B 2 121 ? -19.861 -14.363 8.996 1.000 74.613 121 VAL BBB N 1
ATOM 2488 C CA . VAL B 2 121 ? -20.467 -13.006 9.125 1.000 74.948 121 VAL BBB CA 1
ATOM 2489 C C . VAL B 2 121 ? -20.921 -12.543 7.741 1.000 73.818 121 VAL BBB C 1
ATOM 2490 O O . VAL B 2 121 ? -20.050 -12.397 6.873 1.000 70.669 121 VAL BBB O 1
ATOM 2494 N N . THR B 2 122 ? -22.225 -12.330 7.546 1.000 74.361 122 THR BBB N 1
ATOM 2495 C CA . THR B 2 122 ? -22.779 -11.774 6.284 1.000 78.814 122 THR BBB CA 1
ATOM 2496 C C . THR B 2 122 ? -23.529 -10.468 6.584 1.000 81.618 122 THR BBB C 1
ATOM 2497 O O . THR B 2 122 ? -24.444 -10.485 7.433 1.000 87.077 122 THR BBB O 1
ATOM 2501 N N . VAL B 2 123 ? -23.169 -9.384 5.889 1.000 82.716 123 VAL BBB N 1
ATOM 2502 C CA . VAL B 2 123 ? -23.866 -8.065 5.964 1.000 87.659 123 VAL BBB CA 1
ATOM 2503 C C . VAL B 2 123 ? -24.551 -7.831 4.616 1.000 90.742 123 VAL BBB C 1
ATOM 2504 O O . VAL B 2 123 ? -23.820 -7.716 3.604 1.000 85.992 123 VAL BBB O 1
ATOM 2508 N N . SER B 2 124 ? -25.890 -7.761 4.634 1.000 97.773 124 SER BBB N 1
ATOM 2509 C CA . SER B 2 124 ? -26.809 -7.993 3.484 1.000 104.861 124 SER BBB CA 1
ATOM 2510 C C . SER B 2 124 ? -27.235 -6.669 2.843 1.000 112.646 124 SER BBB C 1
ATOM 2511 O O . SER B 2 124 ? -28.127 -6.007 3.407 1.000 112.388 124 SER BBB O 1
ATOM 2514 N N . SER B 2 125 ? -26.662 -6.336 1.682 1.000 122.618 125 SER BBB N 1
ATOM 2515 C CA . SER B 2 125 ? -26.958 -5.106 0.896 1.000 127.612 125 SER BBB CA 1
ATOM 2516 C C . SER B 2 125 ? -28.297 -5.253 0.162 1.000 123.138 125 SER BBB C 1
ATOM 2517 O O . SER B 2 125 ? -29.346 -5.030 0.758 1.000 119.005 125 SER BBB O 1
#

Radius of gyration: 22.43 Å; Cα contacts (8 Å, |Δi|>4): 824; chains: 2; bounding box: 64×48×53 Å

Secondary structure (P-SEA, 3-state):
cccccaaaaaaaccccccccbbbbbbbcccccccccccccccccbbbbccccccccccccccbbbbbbbccccccccccccccccccccccccccccccbbbbbbbccccccccccccccccccccccccccccccccccccccccccccccccccccccccccccccccccccbbbbbbbbbbbbcccccccccc/cbbbbbcccccccccbbbbbbbbbccccccbbbbbbbbcccccccccccccccccbbbbcccccccbbbbbbccccbbbbbcccccccccbbbbbbbbbccccccccccccccccccbbbbbbcc

B-factor: mean 64.68, std 20.77, range [29.1, 162.19]

Nearest PDB structures (foldseek):
  7lxz-assembly1_A  TM=9.947E-01  e=6.343E-44  Severe acute respiratory syndrome coronavirus 2
  7lxy-assembly1_A  TM=9.951E-01  e=7.686E-44  Severe acute respiratory syndrome coronavirus 2
  6zhd-assembly1_C  TM=9.931E-01  e=8.194E-44  Severe acute respiratory syndrome coronavirus 2
  7m3i-assembly1_C  TM=9.942E-01  e=1.767E-43  Severe acute respiratory syndrome coronavirus 2
  7ora-assembly2_C  TM=9.964E-01  e=5.245E-43  Severe acute respiratory syndrome coronavirus 2